Protein AF-A0A9N9T2D9-F1 (afdb_monomer)

Mean predicted aligned error: 6.79 Å

Foldseek 3Di:
DVLVVLLVVVVQCCVVDPCVVVVVVLLLDLVCLSNLLSLLVLLVVLLQLLQVCLQVLVVCVVVCVLVVQCPDDNVVSLVVQLCVQLVVVLVVPLVVQVVVLVVLQVVQLCCVVPHPDHGPAPLVPQSVPPVVCLSVLNQLVDAQNNDHPSVSLSVSLSSVLSSVSSNLSSCCVPPVPVSVVSLVVLLVQLLVQLLVQLLVVLPWRSPDDPPPCCSPQRSHNSNSSQSSSLSSVLNNVCNVCVLADDDDPVCLVCLLCQLVVLVCCSSRVCNVNTDGSNRRSNCSSCSSNSNSSSVSSQVSCLSNPNNPVVVVVVPVDPPDDPDD

Nearest PDB structures (foldseek):
  6ob6-assembly2_B  TM=1.557E-01  e=3.283E+00  Homo sapiens
  7zdg-assembly1_C  TM=1.373E-01  e=3.564E+00  Escherichia coli K-12
  6ob7-assembly1_A  TM=1.854E-01  e=7.152E+00  Homo sapiens

Secondary structure (DSSP, 8-state):
-HHHHHHHHHHHHHHH-S-HHHHHHHHTSTTTHHHHTTTHHHHHHHHHHHHHHHHHHHHHHHTTTTGGG--S-HHHHHHHHHHHHHHHHHHHHHHHHHHHHHHHHHHHHHHHHH-S---SS-HHHHHHHHHHHHHTT-GGGS-GGG-SSGGGHHHHHHHHHHHHHHHHHHHHHH-HHHHHHHHHHHHHHHHHHHHHHHHHTT--TTTS-TTTTIIIIIS-HHHHHHHHHHHHHHHHHHHHTTT-----HHHHHHHHHHHHHHHHHHHHTTTT----HHHHHHHHHHHHHHHHHHHHHHHHHHHTT--HHHHHHHHTT-------

Radius of gyration: 21.55 Å; Cα contacts (8 Å, |Δi|>4): 343; chains: 1; bounding box: 56×45×61 Å

Organism: Diabrotica balteata (NCBI:txid107213)

Structure (mmCIF, N/CA/C/O backbone):
data_AF-A0A9N9T2D9-F1
#
_entry.id   AF-A0A9N9T2D9-F1
#
loop_
_atom_site.group_PDB
_atom_site.id
_atom_site.type_symbol
_atom_site.label_atom_id
_atom_site.label_alt_id
_atom_site.label_comp_id
_atom_site.label_asym_id
_atom_site.label_entity_id
_atom_site.label_seq_id
_atom_site.pdbx_PDB_ins_code
_atom_site.Cartn_x
_atom_site.Cartn_y
_atom_site.Cartn_z
_atom_site.occupancy
_atom_site.B_iso_or_equiv
_atom_site.auth_seq_id
_atom_site.auth_comp_id
_atom_site.auth_asym_id
_atom_site.auth_atom_id
_atom_site.pdbx_PDB_model_num
ATOM 1 N N . MET A 1 1 ? -2.910 10.248 -5.485 1.00 83.06 1 MET A N 1
ATOM 2 C CA . MET A 1 1 ? -2.992 10.036 -6.948 1.00 83.06 1 MET A CA 1
ATOM 3 C C . MET A 1 1 ? -1.901 10.796 -7.697 1.00 83.06 1 MET A C 1
ATOM 5 O O . MET A 1 1 ? -1.086 10.140 -8.319 1.00 83.06 1 MET A O 1
ATOM 9 N N . ALA A 1 2 ? -1.807 12.130 -7.590 1.00 91.38 2 ALA A N 1
ATOM 10 C CA . ALA A 1 2 ? -0.752 12.904 -8.269 1.00 91.38 2 ALA A CA 1
ATOM 11 C C . ALA A 1 2 ? 0.676 12.382 -7.999 1.00 91.38 2 ALA A C 1
ATOM 13 O O . ALA A 1 2 ? 1.475 12.268 -8.919 1.00 91.38 2 ALA A O 1
ATOM 14 N N . TRP A 1 3 ? 0.960 11.972 -6.759 1.00 91.94 3 TRP A N 1
ATOM 15 C CA . TRP A 1 3 ? 2.252 11.386 -6.391 1.00 91.94 3 TRP A CA 1
ATOM 16 C C . TRP A 1 3 ? 2.560 10.062 -7.119 1.00 91.94 3 TRP A C 1
ATOM 18 O O . TRP A 1 3 ? 3.678 9.858 -7.580 1.00 91.94 3 TRP A O 1
ATOM 28 N N . VAL A 1 4 ? 1.549 9.204 -7.305 1.00 89.88 4 VAL A N 1
ATOM 29 C CA . VAL A 1 4 ? 1.666 7.952 -8.076 1.00 89.88 4 VAL A CA 1
ATOM 30 C C . VAL A 1 4 ? 1.962 8.266 -9.544 1.00 89.88 4 VAL A C 1
ATOM 32 O O . VAL A 1 4 ? 2.877 7.688 -10.122 1.00 89.88 4 VAL A O 1
ATOM 35 N N . ILE A 1 5 ? 1.236 9.227 -10.128 1.00 91.50 5 ILE A N 1
ATOM 36 C CA . ILE A 1 5 ? 1.443 9.666 -11.517 1.00 91.50 5 ILE A CA 1
ATOM 37 C C . ILE A 1 5 ? 2.872 10.185 -11.704 1.00 91.50 5 ILE A C 1
ATOM 39 O O . ILE A 1 5 ? 3.544 9.775 -12.648 1.00 91.50 5 ILE A O 1
ATOM 43 N N . LEU A 1 6 ? 3.356 11.029 -10.788 1.00 90.50 6 LEU A N 1
ATOM 44 C CA . LEU A 1 6 ? 4.727 11.538 -1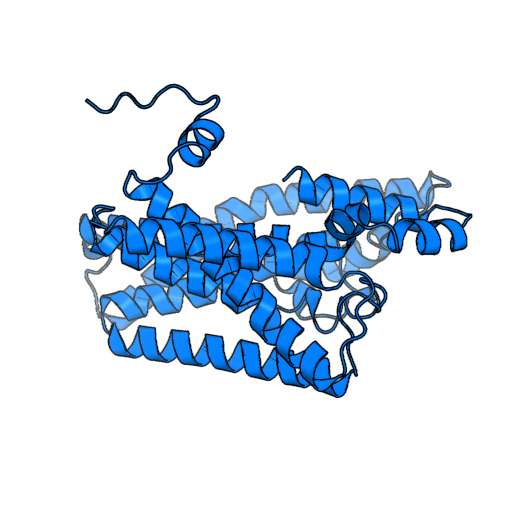0.810 1.00 90.50 6 LEU A CA 1
ATOM 45 C C . LEU A 1 6 ? 5.749 10.392 -10.775 1.00 90.50 6 LEU A C 1
ATOM 47 O O . LEU A 1 6 ? 6.621 10.331 -11.637 1.00 90.50 6 LEU A O 1
ATOM 51 N N . GLY A 1 7 ? 5.602 9.456 -9.831 1.00 87.12 7 GLY A N 1
ATOM 52 C CA . GLY A 1 7 ? 6.492 8.301 -9.695 1.00 87.12 7 GLY A CA 1
ATOM 53 C C . GLY A 1 7 ? 6.557 7.446 -10.959 1.00 87.12 7 GLY A C 1
ATOM 54 O O . GLY A 1 7 ? 7.642 7.203 -11.486 1.00 87.12 7 GLY A O 1
ATOM 55 N N . HIS A 1 8 ? 5.402 7.047 -11.499 1.00 86.56 8 HIS A N 1
ATOM 56 C CA . HIS A 1 8 ? 5.348 6.252 -12.728 1.00 86.56 8 HIS A CA 1
ATOM 57 C C . HIS A 1 8 ? 5.885 7.009 -13.945 1.00 86.56 8 HIS A C 1
ATOM 59 O O . HIS A 1 8 ? 6.579 6.411 -14.763 1.00 86.56 8 HIS A O 1
ATOM 65 N N . THR A 1 9 ? 5.632 8.315 -14.045 1.00 88.88 9 THR A N 1
ATOM 66 C CA . THR A 1 9 ? 6.182 9.145 -15.127 1.00 88.88 9 THR A CA 1
ATOM 67 C C . THR A 1 9 ? 7.710 9.137 -15.088 1.00 88.88 9 THR A C 1
ATOM 69 O O . THR A 1 9 ? 8.346 8.876 -16.106 1.00 88.88 9 THR A O 1
ATOM 72 N N . CYS A 1 10 ? 8.310 9.331 -13.909 1.00 86.06 10 CYS A N 1
ATOM 73 C CA . CYS A 1 10 ? 9.762 9.264 -13.745 1.00 86.06 10 CYS A CA 1
ATOM 74 C C . CYS A 1 10 ? 10.325 7.871 -14.066 1.00 86.06 10 CYS A C 1
ATOM 76 O O . CYS A 1 10 ? 11.336 7.783 -14.755 1.00 86.06 10 CYS A O 1
ATOM 78 N N . ILE A 1 11 ? 9.670 6.789 -13.623 1.00 81.31 11 ILE A N 1
ATOM 79 C CA . ILE A 1 11 ? 10.097 5.408 -13.924 1.00 81.31 11 ILE A CA 1
ATOM 80 C C . ILE A 1 11 ? 10.122 5.160 -15.438 1.00 81.31 11 ILE A C 1
ATOM 82 O O . ILE A 1 11 ? 11.098 4.617 -15.954 1.00 81.31 11 ILE A O 1
ATOM 86 N N . VAL A 1 12 ? 9.074 5.578 -16.154 1.00 83.56 12 VAL A N 1
ATOM 87 C CA . VAL A 1 12 ? 8.976 5.398 -17.609 1.00 83.56 12 VAL A CA 1
ATOM 88 C C . VAL A 1 12 ? 10.044 6.222 -18.331 1.00 83.56 12 VAL A C 1
ATOM 90 O O . VAL A 1 12 ? 10.763 5.678 -19.163 1.00 83.56 12 VAL A O 1
ATOM 93 N N . ILE A 1 13 ? 10.209 7.501 -17.978 1.00 84.75 13 ILE A N 1
ATOM 94 C CA . ILE A 1 13 ? 11.233 8.371 -18.581 1.00 84.75 13 ILE A CA 1
ATOM 95 C C . ILE A 1 13 ? 12.639 7.810 -18.348 1.00 84.75 13 ILE A C 1
ATOM 97 O O . ILE A 1 13 ? 13.448 7.777 -19.270 1.00 84.75 13 ILE A O 1
ATOM 101 N N . PHE A 1 14 ? 12.935 7.319 -17.143 1.00 80.06 14 PHE A N 1
ATOM 102 C CA . PHE A 1 14 ? 14.245 6.748 -16.836 1.00 80.06 14 PHE A CA 1
ATOM 103 C C . PHE A 1 14 ? 14.562 5.473 -17.602 1.00 80.06 14 PHE A C 1
ATOM 105 O O . PHE A 1 14 ? 15.742 5.194 -17.801 1.00 80.06 14 PHE A O 1
ATOM 112 N N . LYS A 1 15 ? 13.553 4.716 -18.044 1.00 78.81 15 LYS A N 1
ATOM 113 C CA . LYS A 1 15 ? 13.794 3.553 -18.899 1.00 78.81 15 LYS A CA 1
ATOM 114 C C . LYS A 1 15 ? 14.249 3.954 -20.307 1.00 78.81 15 LYS A C 1
ATOM 116 O O . LYS A 1 15 ? 15.037 3.229 -20.899 1.00 78.81 15 LYS A O 1
ATOM 121 N N . TYR A 1 16 ? 13.787 5.095 -20.818 1.00 82.12 16 TYR A N 1
ATOM 122 C CA . TYR A 1 16 ? 14.113 5.573 -22.169 1.00 82.12 16 TYR A CA 1
ATOM 123 C C . TYR A 1 16 ? 15.232 6.616 -22.220 1.00 82.12 16 TYR A C 1
ATOM 125 O O . TYR A 1 16 ? 15.630 7.039 -23.298 1.00 82.12 16 TYR A O 1
ATOM 133 N N . SER A 1 17 ? 15.713 7.081 -21.071 1.00 83.12 17 SER A N 1
ATOM 134 C CA . SER A 1 17 ? 16.770 8.085 -21.013 1.00 83.12 17 SER A CA 1
ATOM 135 C C . SER A 1 17 ? 18.124 7.477 -21.386 1.00 83.12 17 SER A C 1
ATOM 137 O O . SER A 1 17 ? 18.665 6.684 -20.617 1.00 83.12 17 SER A O 1
ATOM 139 N N . ASP A 1 18 ? 18.725 7.940 -22.485 1.00 79.94 18 ASP A N 1
ATOM 140 C CA . ASP A 1 18 ? 20.073 7.527 -22.920 1.00 79.94 18 ASP A CA 1
ATOM 141 C C . ASP A 1 18 ? 21.157 7.835 -21.873 1.00 79.94 18 ASP A C 1
ATOM 143 O O . ASP A 1 18 ? 22.145 7.114 -21.730 1.00 79.94 18 ASP A O 1
ATOM 147 N N . ASN A 1 19 ? 20.974 8.905 -21.092 1.00 82.56 19 ASN A N 1
ATOM 148 C CA . ASN A 1 19 ? 21.931 9.313 -20.070 1.00 82.56 19 ASN A CA 1
ATOM 149 C C . ASN A 1 19 ? 21.600 8.695 -18.701 1.00 82.56 19 ASN A C 1
ATOM 151 O O . ASN A 1 19 ? 21.042 9.346 -17.813 1.00 82.56 19 ASN A O 1
ATOM 155 N N . MET A 1 20 ? 21.969 7.426 -18.518 1.00 76.00 20 MET A N 1
ATOM 156 C CA . MET A 1 20 ? 21.811 6.726 -17.235 1.00 76.00 20 MET A CA 1
ATOM 157 C C . MET A 1 20 ? 22.616 7.369 -16.093 1.00 76.00 20 MET A C 1
ATOM 159 O O . MET A 1 20 ? 22.251 7.220 -14.927 1.00 76.00 20 MET A O 1
ATOM 163 N N . GLU A 1 21 ? 23.691 8.100 -16.398 1.00 80.50 21 GLU A N 1
ATOM 164 C CA . GLU A 1 21 ? 24.486 8.790 -15.377 1.00 80.50 21 GLU A CA 1
ATOM 165 C C . GLU A 1 21 ? 23.744 10.011 -14.823 1.00 80.50 21 GLU A C 1
ATOM 167 O O . GLU A 1 21 ? 23.733 10.242 -13.614 1.00 80.50 21 GLU A O 1
ATOM 172 N N . TYR A 1 22 ? 23.010 10.730 -15.675 1.00 81.12 22 TYR A N 1
ATOM 173 C CA . TYR A 1 22 ? 22.152 11.827 -15.233 1.00 81.12 22 TYR A CA 1
ATOM 174 C C . TYR A 1 22 ? 21.068 11.355 -14.254 1.00 81.12 22 TYR A C 1
ATOM 176 O O . TYR A 1 22 ? 20.806 12.034 -13.262 1.00 81.12 22 TYR A O 1
ATOM 184 N N . ARG A 1 23 ? 20.510 10.147 -14.444 1.00 78.69 23 ARG A N 1
ATOM 185 C CA . ARG A 1 23 ? 19.602 9.522 -13.459 1.00 78.69 23 ARG A CA 1
ATOM 186 C C . ARG A 1 23 ? 20.265 9.408 -12.084 1.00 78.69 23 ARG A C 1
ATOM 188 O O . ARG A 1 23 ? 19.623 9.740 -11.092 1.00 78.69 23 ARG A O 1
ATOM 195 N N . ARG A 1 24 ? 21.529 8.975 -12.005 1.00 77.69 24 ARG A N 1
ATOM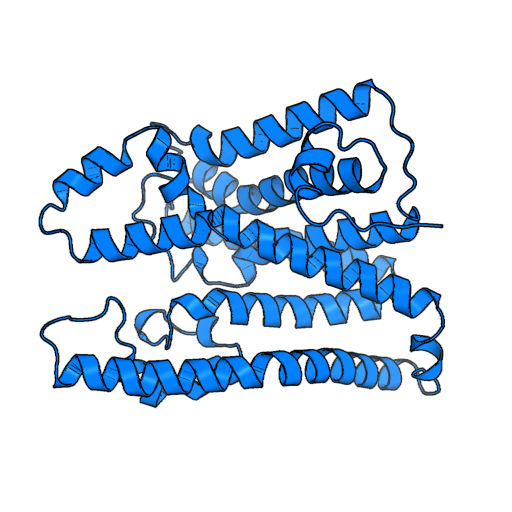 196 C CA . ARG A 1 24 ? 22.249 8.838 -10.723 1.00 77.69 24 ARG A CA 1
ATOM 197 C C . ARG A 1 24 ? 22.483 10.175 -10.034 1.00 77.69 24 ARG A C 1
ATOM 199 O O . ARG A 1 24 ? 22.479 10.222 -8.808 1.00 77.69 24 ARG A O 1
ATOM 206 N N . ILE A 1 25 ? 22.694 11.241 -10.803 1.00 84.12 25 ILE A N 1
ATOM 207 C CA . ILE A 1 25 ? 22.841 12.600 -10.271 1.00 84.12 25 ILE A CA 1
ATOM 208 C C . ILE A 1 25 ? 21.496 13.074 -9.714 1.00 84.12 25 ILE A C 1
ATOM 210 O O . ILE A 1 25 ? 21.409 13.416 -8.540 1.00 84.12 25 ILE A O 1
ATOM 214 N N . VAL A 1 26 ? 20.428 12.991 -10.511 1.00 82.62 26 VAL A N 1
ATOM 215 C CA . VAL A 1 26 ? 19.083 13.433 -10.110 1.00 82.62 26 VAL A CA 1
ATOM 216 C C . VAL A 1 26 ? 18.546 12.632 -8.920 1.00 82.62 26 VAL A C 1
ATOM 218 O O . VAL A 1 26 ? 17.932 13.204 -8.027 1.00 82.62 26 VAL A O 1
ATOM 221 N N . GLN A 1 27 ? 18.808 11.324 -8.846 1.00 78.94 27 GLN A N 1
ATOM 222 C CA . GLN A 1 27 ? 18.381 10.486 -7.718 1.00 78.94 27 GLN A CA 1
ATOM 223 C C . GLN A 1 27 ? 19.037 10.861 -6.382 1.00 78.94 27 GLN A C 1
ATOM 225 O O . GLN A 1 27 ? 18.484 10.538 -5.329 1.00 78.94 27 GLN A O 1
ATOM 230 N N . LYS A 1 28 ? 20.187 11.545 -6.417 1.00 81.62 28 LYS A N 1
ATOM 231 C CA . LYS A 1 28 ? 20.860 12.067 -5.224 1.00 81.62 28 LYS A CA 1
ATOM 232 C C . LYS A 1 28 ? 20.304 13.408 -4.767 1.00 81.62 28 LYS A C 1
ATOM 234 O O . LYS A 1 28 ? 20.645 13.821 -3.672 1.00 81.62 28 LYS A O 1
ATOM 239 N N . GLU A 1 29 ? 19.461 14.075 -5.549 1.00 87.12 29 GLU A N 1
ATOM 240 C CA . GLU A 1 29 ? 18.870 15.350 -5.146 1.00 87.12 29 GLU A CA 1
ATOM 241 C C . GLU A 1 29 ? 17.889 15.165 -3.982 1.00 87.12 29 GLU A C 1
ATOM 243 O O . GLU A 1 29 ? 17.105 14.209 -3.931 1.00 87.12 29 GLU A O 1
ATOM 248 N N . PHE A 1 30 ? 17.884 16.125 -3.057 1.00 88.56 30 PHE A N 1
ATOM 249 C CA . PHE A 1 30 ? 17.058 16.063 -1.849 1.00 88.56 30 PHE A CA 1
ATOM 250 C C . PHE A 1 30 ? 15.561 15.953 -2.163 1.00 88.56 30 PHE A C 1
ATOM 252 O O . PHE A 1 30 ? 14.857 15.102 -1.620 1.00 88.56 30 PHE A O 1
ATOM 259 N N . LEU A 1 31 ? 15.062 16.772 -3.092 1.00 89.06 31 LEU A N 1
ATOM 260 C CA . LEU A 1 31 ? 13.645 16.749 -3.466 1.00 89.06 31 LEU A CA 1
ATOM 261 C C . LEU A 1 31 ? 13.258 15.470 -4.215 1.00 89.06 31 LEU A C 1
ATOM 263 O O . LEU A 1 31 ? 12.101 15.043 -4.141 1.00 89.06 31 LEU A O 1
ATOM 267 N N . PHE A 1 32 ? 14.219 14.823 -4.882 1.00 87.06 32 PHE A N 1
ATOM 268 C CA . PHE A 1 32 ? 13.979 13.586 -5.617 1.00 87.06 32 PHE A CA 1
ATOM 269 C C . PHE A 1 32 ? 13.674 12.400 -4.695 1.00 87.06 32 PHE A C 1
ATOM 271 O O . PHE A 1 32 ? 13.028 11.443 -5.122 1.00 87.06 32 PHE A O 1
ATOM 278 N N . GLN A 1 33 ? 14.004 12.494 -3.402 1.00 85.88 33 GLN A N 1
ATOM 279 C CA . GLN A 1 33 ? 13.573 11.517 -2.395 1.00 85.88 33 GLN A CA 1
ATOM 280 C C . GLN A 1 33 ? 12.047 11.358 -2.349 1.00 85.88 33 GLN A C 1
ATOM 282 O O . GLN A 1 33 ? 11.553 10.259 -2.106 1.00 85.88 33 GLN A O 1
ATOM 287 N N . THR A 1 34 ? 11.289 12.408 -2.690 1.00 88.56 34 THR A N 1
ATOM 288 C CA . THR A 1 34 ? 9.830 12.325 -2.862 1.00 88.56 34 THR A CA 1
ATOM 289 C C . THR A 1 34 ? 9.449 11.299 -3.926 1.00 88.56 34 THR A C 1
ATOM 291 O O . THR A 1 34 ? 8.489 10.558 -3.755 1.00 88.56 34 THR A O 1
ATOM 294 N N . VAL A 1 35 ? 10.190 11.228 -5.032 1.00 86.12 35 VAL A N 1
ATOM 295 C CA . VAL A 1 35 ? 9.930 10.277 -6.120 1.00 86.12 35 VAL A CA 1
ATOM 296 C C . VAL A 1 35 ? 10.420 8.883 -5.733 1.00 86.12 35 VAL A C 1
ATOM 298 O O . VAL A 1 35 ? 9.660 7.922 -5.850 1.00 86.12 35 VAL A O 1
ATOM 301 N N . THR A 1 36 ? 11.647 8.772 -5.213 1.00 82.00 36 THR A N 1
ATOM 302 C CA . THR A 1 36 ? 12.255 7.493 -4.802 1.00 82.00 36 THR A CA 1
ATOM 303 C C . THR A 1 36 ? 11.427 6.781 -3.729 1.00 82.00 36 THR A C 1
ATOM 305 O O . THR A 1 36 ? 11.128 5.596 -3.863 1.00 82.00 36 THR A O 1
ATOM 308 N N . ASN A 1 37 ? 10.969 7.515 -2.712 1.00 85.69 37 ASN A N 1
ATOM 309 C CA . ASN A 1 37 ? 10.123 6.997 -1.632 1.00 85.69 37 ASN A CA 1
ATOM 310 C C . ASN A 1 37 ? 8.620 7.132 -1.944 1.00 85.69 37 ASN A C 1
ATOM 312 O O . ASN A 1 37 ? 7.776 7.050 -1.052 1.00 85.69 37 ASN A O 1
ATOM 316 N N . GLY A 1 38 ? 8.254 7.285 -3.224 1.00 83.62 38 GLY A N 1
ATOM 317 C CA . GLY A 1 38 ? 6.862 7.365 -3.688 1.00 83.62 38 GLY A CA 1
ATOM 318 C C . GLY A 1 38 ? 6.029 6.111 -3.423 1.00 83.62 38 GLY A C 1
ATOM 319 O O . GLY A 1 38 ? 4.806 6.115 -3.555 1.00 83.62 38 GLY A O 1
ATOM 320 N N . THR A 1 39 ? 6.679 5.039 -2.993 1.00 83.56 39 THR A N 1
ATOM 321 C CA . THR A 1 39 ? 6.105 3.743 -2.634 1.00 83.56 39 THR A CA 1
ATOM 322 C C . THR A 1 39 ? 5.108 3.821 -1.475 1.00 83.56 39 THR A C 1
ATOM 324 O O . THR A 1 39 ? 4.140 3.061 -1.457 1.00 83.56 39 THR A O 1
ATOM 327 N N . PHE A 1 40 ? 5.292 4.776 -0.558 1.00 90.69 40 PHE A N 1
ATOM 328 C CA . PHE A 1 40 ? 4.377 5.037 0.556 1.00 90.69 40 PHE A CA 1
ATOM 329 C C . PHE A 1 40 ? 3.028 5.610 0.104 1.00 90.69 40 PHE A C 1
ATOM 331 O O . PHE A 1 40 ? 2.022 5.481 0.804 1.00 90.69 40 PHE A O 1
ATOM 338 N N . SER A 1 41 ? 2.962 6.197 -1.097 1.00 92.38 41 SER A N 1
ATOM 339 C CA . SER A 1 41 ? 1.692 6.667 -1.658 1.00 92.38 41 SER A CA 1
ATOM 340 C C . SER A 1 41 ? 0.684 5.529 -1.833 1.00 92.38 41 SER A C 1
ATOM 342 O O . SER A 1 41 ? -0.515 5.742 -1.656 1.00 92.38 41 SER A O 1
ATOM 344 N N . VAL A 1 42 ? 1.167 4.318 -2.126 1.00 91.62 42 VAL A N 1
ATOM 345 C CA . VAL A 1 42 ? 0.347 3.111 -2.270 1.00 91.62 42 VAL A CA 1
ATOM 346 C C . VAL A 1 42 ? -0.173 2.638 -0.911 1.00 91.62 42 VAL A C 1
ATOM 348 O O . VAL A 1 42 ? -1.350 2.301 -0.782 1.00 91.62 42 VAL A O 1
ATOM 351 N N . ASP A 1 43 ? 0.651 2.730 0.136 1.00 94.19 43 ASP A N 1
ATOM 352 C CA . ASP A 1 43 ? 0.254 2.376 1.505 1.00 94.19 43 ASP A CA 1
ATOM 353 C C . ASP A 1 43 ? -0.886 3.252 2.023 1.00 94.19 43 ASP A C 1
ATOM 355 O O . ASP A 1 43 ? -1.748 2.776 2.763 1.00 94.19 43 ASP A O 1
ATOM 359 N N . THR A 1 44 ? -0.941 4.520 1.600 1.00 95.88 44 THR A N 1
ATOM 360 C CA . THR A 1 44 ? -2.088 5.393 1.881 1.00 95.88 44 THR A CA 1
ATOM 361 C C . THR A 1 44 ? -3.385 4.801 1.331 1.00 95.88 44 THR A C 1
ATOM 363 O O . THR A 1 44 ? -4.410 4.843 2.012 1.00 95.88 44 THR A O 1
ATOM 366 N N . PHE A 1 45 ? -3.369 4.225 0.125 1.00 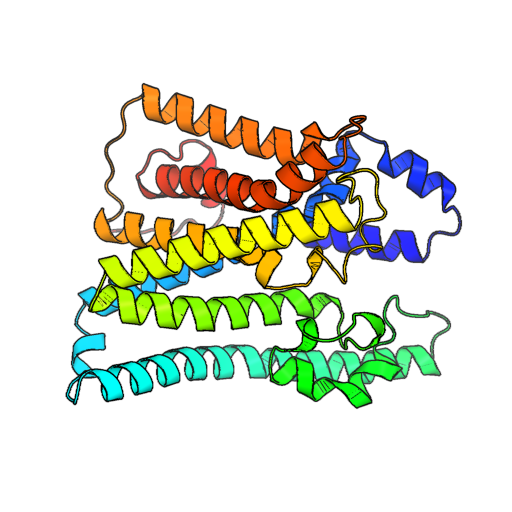95.19 45 PHE A N 1
ATOM 367 C CA . PHE A 1 45 ? -4.562 3.603 -0.450 1.00 95.19 45 PHE A CA 1
ATOM 368 C C . PHE A 1 45 ? -4.938 2.302 0.266 1.00 95.19 45 PHE A C 1
ATOM 370 O O . PHE A 1 45 ? -6.119 2.118 0.568 1.00 95.19 45 PHE A O 1
ATOM 377 N N . PHE A 1 46 ? -3.966 1.454 0.623 1.00 96.69 46 PHE A N 1
ATOM 378 C CA . PHE A 1 46 ? -4.226 0.255 1.430 1.00 96.69 46 PHE A CA 1
ATOM 379 C C . PHE A 1 46 ? -4.834 0.603 2.794 1.00 96.69 46 PHE A C 1
ATOM 381 O O . PHE A 1 46 ? -5.841 0.013 3.193 1.00 96.69 46 PHE A O 1
ATOM 388 N N . PHE A 1 47 ? -4.282 1.609 3.477 1.00 97.94 47 PHE A N 1
ATOM 389 C CA . PHE A 1 47 ? -4.824 2.129 4.732 1.00 97.94 47 PHE A CA 1
ATOM 390 C C . PHE A 1 47 ? -6.270 2.624 4.570 1.00 97.94 47 PHE A C 1
ATOM 392 O O . PHE A 1 47 ? -7.152 2.230 5.336 1.00 97.94 47 PHE A O 1
ATOM 399 N N . CYS A 1 48 ? -6.546 3.441 3.549 1.00 96.81 48 CYS A N 1
ATOM 400 C CA . CYS A 1 48 ? -7.892 3.945 3.268 1.00 96.81 48 CYS A CA 1
ATOM 401 C C . CYS A 1 48 ? -8.883 2.815 2.950 1.00 96.81 48 CYS A C 1
ATOM 403 O O . CYS A 1 48 ? -10.019 2.852 3.426 1.00 96.81 48 CYS A O 1
ATOM 405 N N . SER A 1 49 ? -8.458 1.809 2.178 1.00 95.94 49 SER A N 1
ATOM 406 C CA . SER A 1 49 ? -9.259 0.626 1.841 1.00 95.94 49 SER A CA 1
ATOM 407 C C . SER A 1 49 ? -9.646 -0.145 3.108 1.00 95.94 49 SER A C 1
ATOM 409 O O . SER A 1 49 ? -10.839 -0.338 3.357 1.00 95.94 49 SER A O 1
ATOM 411 N N . GLY A 1 50 ? -8.682 -0.475 3.976 1.00 97.12 50 GLY A N 1
ATOM 412 C CA . GLY A 1 50 ? -8.938 -1.143 5.260 1.00 97.12 50 GLY A CA 1
ATOM 413 C C . GLY A 1 50 ? -9.829 -0.330 6.210 1.00 97.12 50 GLY A C 1
ATOM 414 O O . GLY A 1 50 ? -10.765 -0.871 6.809 1.00 97.12 50 GLY A O 1
ATOM 415 N N . LEU A 1 51 ? -9.597 0.984 6.310 1.00 97.75 51 LEU A N 1
ATOM 416 C CA . LEU A 1 51 ? -10.400 1.892 7.137 1.00 97.75 51 LEU A CA 1
ATOM 417 C C . LEU A 1 51 ? -11.852 1.932 6.692 1.00 97.75 51 LEU A C 1
ATOM 419 O O . LEU A 1 51 ? -12.755 1.734 7.511 1.00 97.75 51 LEU A O 1
ATOM 423 N N . LEU A 1 52 ? -12.081 2.179 5.402 1.00 95.38 52 LEU A N 1
ATOM 424 C CA . LEU A 1 52 ? -13.422 2.316 4.852 1.00 95.38 52 LEU A CA 1
ATOM 425 C C . LEU A 1 52 ? -14.201 1.012 5.002 1.00 95.38 52 LEU A C 1
ATOM 427 O O . LEU A 1 52 ? -15.363 1.033 5.406 1.00 95.38 52 LEU A O 1
ATOM 431 N N . VAL A 1 53 ? -13.555 -0.120 4.721 1.00 95.06 53 VAL A N 1
ATOM 432 C CA . VAL A 1 53 ? -14.209 -1.425 4.782 1.00 95.06 53 VAL A CA 1
ATOM 433 C C . VAL A 1 53 ? -14.632 -1.776 6.202 1.00 95.06 53 VAL A C 1
ATOM 435 O O . VAL A 1 53 ? -15.785 -2.143 6.415 1.00 95.06 53 VAL A O 1
ATOM 438 N N . SER A 1 54 ? -13.750 -1.571 7.182 1.00 96.00 54 SER A N 1
ATOM 439 C CA . SER A 1 54 ? -14.038 -1.828 8.593 1.00 96.00 54 SER A CA 1
ATOM 440 C C . SER A 1 54 ? -15.137 -0.898 9.110 1.00 96.00 54 SER A C 1
ATOM 442 O O . SER A 1 54 ? -16.144 -1.353 9.659 1.00 96.00 54 SER A O 1
ATOM 444 N N . PHE A 1 55 ? -15.012 0.409 8.857 1.00 95.06 55 PHE A N 1
ATOM 445 C CA . PHE A 1 55 ? -15.983 1.402 9.316 1.00 95.06 55 PHE A CA 1
ATOM 446 C C . PHE A 1 55 ? -17.384 1.164 8.735 1.00 95.06 55 PHE A C 1
ATOM 448 O O . PHE A 1 55 ? -18.374 1.163 9.472 1.00 95.06 55 PHE A O 1
ATOM 455 N N . LEU A 1 56 ? -17.489 0.939 7.419 1.00 92.31 56 LEU A N 1
ATOM 456 C CA . LEU A 1 56 ? -18.772 0.680 6.760 1.00 92.31 56 LEU A CA 1
ATOM 457 C C . LEU A 1 56 ? -19.381 -0.649 7.195 1.00 92.31 56 LEU A C 1
ATOM 459 O O . LEU A 1 56 ? -20.596 -0.715 7.393 1.00 92.31 56 LEU A O 1
ATOM 463 N N . TYR A 1 57 ? -18.558 -1.682 7.368 1.00 92.31 57 TYR A N 1
ATOM 464 C CA . TYR A 1 57 ? -19.008 -2.991 7.818 1.00 92.31 57 TYR A CA 1
ATOM 465 C C . TYR A 1 57 ? -19.663 -2.904 9.199 1.00 92.31 57 TYR A C 1
ATOM 467 O O . TYR A 1 57 ? -20.841 -3.233 9.343 1.00 92.31 57 TYR A O 1
ATOM 475 N N . PHE A 1 58 ? -18.962 -2.356 10.200 1.00 91.31 58 PHE A N 1
ATOM 476 C CA . PHE A 1 58 ? -19.517 -2.222 11.550 1.00 91.31 58 PHE A CA 1
ATOM 477 C C . PHE A 1 58 ? -20.733 -1.291 11.598 1.00 91.31 58 PHE A C 1
ATOM 479 O O . PHE A 1 58 ? -21.707 -1.586 12.292 1.00 91.31 58 PHE A O 1
ATOM 486 N N . ARG A 1 59 ? -20.736 -0.206 10.813 1.00 89.31 59 ARG A N 1
ATOM 487 C CA . ARG A 1 59 ? -21.889 0.703 10.712 1.00 89.31 59 ARG A CA 1
ATOM 488 C C . ARG A 1 59 ? -23.114 0.032 10.093 1.00 89.31 59 ARG A C 1
ATOM 490 O O . ARG A 1 59 ? -24.234 0.318 10.509 1.00 89.31 59 ARG A O 1
ATOM 497 N N . THR A 1 60 ? -22.922 -0.824 9.095 1.00 87.12 60 THR A N 1
ATOM 498 C CA . THR A 1 60 ? -24.018 -1.567 8.454 1.00 87.12 60 THR A CA 1
ATOM 499 C C . THR A 1 60 ? -24.535 -2.663 9.379 1.00 87.12 60 THR A C 1
ATOM 501 O O . THR A 1 60 ? -25.750 -2.826 9.496 1.00 87.12 60 THR A O 1
ATOM 504 N N . ASN A 1 61 ? -23.632 -3.333 10.101 1.00 84.81 61 ASN A N 1
ATOM 505 C CA . ASN A 1 61 ? -23.982 -4.319 11.118 1.00 84.81 61 ASN A CA 1
ATOM 506 C C . ASN A 1 61 ? -24.830 -3.704 12.240 1.00 84.81 61 ASN A C 1
ATOM 508 O O . ASN A 1 61 ? -25.901 -4.203 12.553 1.00 84.81 61 ASN A O 1
ATOM 512 N N . ALA A 1 62 ? -24.418 -2.550 12.773 1.00 82.88 62 ALA A N 1
ATOM 513 C CA . ALA A 1 62 ? -25.138 -1.853 13.843 1.00 82.88 62 ALA A CA 1
ATOM 514 C C . ALA A 1 62 ? -26.550 -1.380 13.457 1.00 82.88 62 ALA A C 1
ATOM 516 O O . ALA A 1 62 ? -27.377 -1.141 14.330 1.00 82.88 62 ALA A O 1
ATOM 517 N N . LYS A 1 63 ? -26.838 -1.238 12.157 1.00 81.44 63 LYS A N 1
ATOM 518 C CA . LYS A 1 63 ? -28.180 -0.918 11.644 1.00 81.44 63 LYS A CA 1
ATOM 519 C C . LYS A 1 63 ? -29.091 -2.150 11.524 1.00 81.44 63 LYS A C 1
ATOM 521 O O . LYS A 1 63 ? -30.167 -2.028 10.949 1.00 81.44 63 LYS A O 1
ATOM 526 N N . GLY A 1 64 ? -28.650 -3.332 11.965 1.00 69.25 64 GLY A N 1
ATOM 527 C CA . GLY A 1 64 ? -29.411 -4.586 11.892 1.00 69.25 64 GLY A CA 1
ATOM 528 C C . GLY A 1 64 ? -29.601 -5.140 10.474 1.00 69.25 64 GLY A C 1
ATOM 529 O O . GLY A 1 64 ? -30.280 -6.145 10.283 1.00 69.25 64 GLY A O 1
ATOM 530 N N . LYS A 1 65 ? -28.997 -4.516 9.449 1.00 62.50 65 LYS A N 1
ATOM 531 C CA . LYS A 1 65 ? -29.120 -4.973 8.051 1.00 62.50 65 LYS A CA 1
ATOM 532 C C . LYS A 1 65 ? -28.430 -6.318 7.811 1.00 62.50 65 LYS A C 1
ATOM 534 O O . LYS A 1 65 ? -28.856 -7.059 6.933 1.00 62.50 65 LYS A O 1
ATOM 539 N N . LEU A 1 66 ? -27.389 -6.625 8.585 1.00 62.59 66 LEU A N 1
ATOM 540 C CA . LEU A 1 66 ? -26.690 -7.911 8.523 1.00 62.59 66 LEU A CA 1
ATOM 541 C C . LEU A 1 66 ? -27.417 -9.006 9.313 1.00 62.59 66 LEU A C 1
ATOM 543 O O . LEU A 1 66 ? -27.402 -10.155 8.885 1.00 62.59 66 LEU A O 1
ATOM 547 N N . ASP A 1 67 ? -28.119 -8.665 10.397 1.00 59.62 67 ASP A N 1
ATOM 548 C CA . ASP A 1 67 ? -28.886 -9.639 11.189 1.00 59.62 67 ASP A CA 1
ATOM 549 C C . ASP A 1 67 ? -30.034 -10.259 10.377 1.00 59.62 67 ASP A C 1
ATOM 551 O O . ASP A 1 67 ? -30.349 -11.438 10.531 1.00 59.62 67 ASP A O 1
ATOM 555 N N . SER A 1 68 ? -30.600 -9.505 9.425 1.00 54.91 68 SER A N 1
ATOM 556 C CA . SER A 1 68 ? -31.585 -10.026 8.466 1.00 54.91 68 SER A CA 1
ATOM 557 C C . SER A 1 68 ? -31.035 -11.144 7.570 1.00 54.91 68 SER A C 1
ATOM 559 O O . SER A 1 68 ? -31.818 -11.971 7.103 1.00 54.91 68 SER A O 1
ATOM 561 N N . LEU A 1 69 ? -29.723 -11.169 7.310 1.00 53.47 69 LEU A N 1
ATOM 562 C CA . LEU A 1 69 ? -29.043 -12.197 6.508 1.00 53.47 69 LEU A CA 1
ATOM 563 C C . LEU A 1 69 ? -28.598 -13.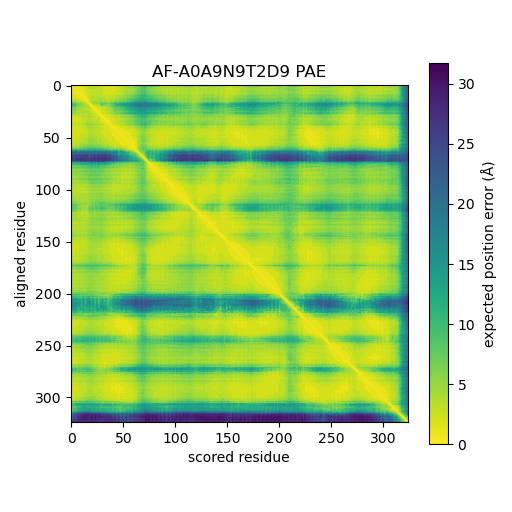399 7.360 1.00 53.47 69 LEU A C 1
ATOM 565 O O . LEU A 1 69 ? -28.227 -14.435 6.818 1.00 53.47 69 LEU A O 1
ATOM 569 N N . ASN A 1 70 ? -28.664 -13.279 8.689 1.00 53.19 70 ASN A N 1
ATOM 570 C CA . ASN A 1 70 ? -28.110 -14.224 9.659 1.00 53.19 70 ASN A CA 1
ATOM 571 C C . ASN A 1 70 ? -29.154 -15.225 10.202 1.00 53.19 70 ASN A C 1
ATOM 573 O O . ASN A 1 70 ? -28.946 -15.846 11.241 1.00 53.19 70 ASN A O 1
ATOM 577 N N . LYS A 1 71 ? -30.298 -15.395 9.518 1.00 53.31 71 LYS A N 1
ATOM 578 C CA . LYS A 1 71 ? -31.390 -16.316 9.906 1.00 53.31 71 LYS A CA 1
ATOM 579 C C . LYS A 1 71 ? -31.058 -17.802 9.638 1.00 53.31 71 LYS A C 1
ATOM 581 O O . LYS A 1 71 ? -31.844 -18.509 9.014 1.00 53.31 71 LYS A O 1
ATOM 586 N N . GLY A 1 72 ? -29.905 -18.291 10.099 1.00 58.88 72 GLY A N 1
ATOM 587 C CA . GLY A 1 72 ? -29.475 -19.688 9.944 1.00 58.88 72 GLY A CA 1
ATOM 588 C C . GLY A 1 72 ? -28.358 -20.099 10.912 1.00 58.88 72 GLY A C 1
ATOM 589 O O . GLY A 1 72 ? -27.930 -19.306 11.747 1.00 58.88 72 GLY A O 1
ATOM 590 N N . ASN A 1 73 ? -27.869 -21.343 10.803 1.00 62.25 73 ASN A N 1
ATOM 591 C CA . ASN A 1 73 ? -26.725 -21.833 11.589 1.00 62.25 73 ASN A CA 1
ATOM 592 C C . ASN A 1 73 ? -25.522 -20.885 11.436 1.00 62.25 73 ASN A C 1
ATOM 594 O O . ASN A 1 73 ? -25.068 -20.641 10.317 1.00 62.25 73 ASN A O 1
ATOM 598 N N . GLY A 1 74 ? -24.980 -20.390 12.557 1.00 71.19 74 GLY A N 1
ATOM 599 C CA . GLY A 1 74 ? -24.025 -19.270 12.581 1.00 71.19 74 GLY A CA 1
ATOM 600 C C . GLY A 1 74 ? -22.768 -19.437 11.715 1.00 71.19 74 GLY A C 1
ATOM 601 O O . GLY A 1 74 ? -22.242 -18.450 11.210 1.00 71.19 74 GLY A O 1
ATOM 602 N N . PHE A 1 75 ? -22.311 -20.670 11.467 1.00 77.00 75 PHE A N 1
ATOM 603 C CA . PHE A 1 75 ? -21.190 -20.936 10.555 1.00 77.00 75 PHE A CA 1
ATOM 604 C C . PHE A 1 75 ? -21.572 -20.783 9.073 1.00 77.00 75 PHE A C 1
ATOM 606 O O . PHE A 1 75 ? -20.877 -20.108 8.317 1.00 77.00 75 PHE A O 1
ATOM 613 N N . ILE A 1 76 ? -22.708 -21.360 8.663 1.00 80.94 76 ILE A N 1
ATOM 614 C CA . ILE A 1 76 ? -23.211 -21.279 7.281 1.00 80.94 76 ILE A CA 1
ATOM 615 C C . ILE A 1 76 ? -23.543 -19.827 6.933 1.00 80.94 76 ILE A C 1
ATOM 617 O O . ILE A 1 76 ? -23.197 -19.352 5.853 1.00 80.94 76 ILE A O 1
ATOM 621 N N . ALA A 1 77 ? -24.154 -19.099 7.868 1.00 79.38 77 ALA A N 1
ATOM 622 C CA . ALA A 1 77 ? -24.453 -17.687 7.683 1.00 79.38 77 ALA A CA 1
ATOM 623 C C . ALA A 1 77 ? -23.176 -16.832 7.555 1.00 79.38 77 ALA A C 1
ATOM 625 O O . ALA A 1 77 ? -23.110 -15.956 6.694 1.00 79.38 77 ALA A O 1
ATOM 626 N N . GLY A 1 78 ? -22.123 -17.146 8.323 1.00 82.25 78 GLY A N 1
ATOM 627 C CA . GLY A 1 78 ? -20.802 -16.530 8.167 1.00 82.25 78 GLY A CA 1
ATOM 628 C C . GLY A 1 78 ? -20.184 -16.759 6.782 1.00 82.25 78 GLY A C 1
ATOM 629 O O . GLY A 1 78 ? -19.674 -15.815 6.180 1.00 82.25 78 GLY A O 1
ATOM 630 N N . ILE A 1 79 ? -20.282 -17.979 6.239 1.00 85.00 79 ILE A N 1
ATOM 631 C CA . ILE A 1 79 ? -19.798 -18.300 4.883 1.00 85.00 79 ILE A CA 1
ATOM 632 C C . ILE A 1 79 ? -20.594 -17.546 3.817 1.00 85.00 79 ILE A C 1
ATOM 634 O O . ILE A 1 79 ? -20.000 -16.926 2.939 1.00 85.00 79 ILE A O 1
ATOM 638 N N . LEU A 1 80 ? -21.927 -17.568 3.884 1.00 85.50 80 LEU A N 1
ATOM 639 C CA . LEU A 1 80 ? -22.774 -16.855 2.921 1.00 85.50 80 LEU A CA 1
ATOM 640 C C . LEU A 1 80 ? -22.491 -15.353 2.934 1.00 85.50 80 LEU A C 1
ATOM 642 O O . LEU A 1 80 ? -22.429 -14.718 1.882 1.00 85.50 80 LEU A O 1
ATOM 646 N N . HIS A 1 81 ? -22.257 -14.792 4.118 1.00 83.94 81 HIS A N 1
ATOM 647 C CA . HIS A 1 81 ? -21.894 -13.395 4.268 1.00 83.94 81 HIS A CA 1
ATOM 648 C C . HIS A 1 81 ? -20.520 -13.081 3.663 1.00 83.94 81 HIS A C 1
ATOM 650 O O . HIS A 1 81 ? -20.391 -12.109 2.918 1.00 83.94 81 HIS A O 1
ATOM 656 N N . PHE A 1 82 ? -19.516 -13.926 3.914 1.00 88.81 82 PHE A N 1
ATOM 657 C CA . PHE A 1 82 ? -18.202 -13.815 3.279 1.00 88.81 82 PHE A CA 1
ATOM 658 C C . PHE A 1 82 ? -18.313 -13.855 1.750 1.00 88.81 82 PHE A C 1
ATOM 660 O O . PHE A 1 82 ? -17.810 -12.959 1.071 1.00 88.81 82 PHE A O 1
ATOM 667 N N . LEU A 1 83 ? -19.031 -14.843 1.209 1.00 89.94 83 LEU A N 1
ATOM 668 C CA . LEU A 1 83 ? -19.246 -14.975 -0.231 1.00 89.94 83 LEU A CA 1
ATOM 669 C C . LEU A 1 83 ? -19.986 -13.766 -0.806 1.00 89.94 83 LEU A C 1
ATOM 671 O O . LEU A 1 83 ? -19.608 -13.284 -1.869 1.00 89.94 83 LEU A O 1
ATOM 675 N N . GLY A 1 84 ? -20.990 -13.229 -0.110 1.00 88.81 84 GLY A N 1
ATOM 676 C CA . GLY A 1 84 ? -21.711 -12.025 -0.531 1.00 88.81 84 GLY A CA 1
ATOM 677 C C . GLY A 1 84 ? -20.813 -10.787 -0.612 1.00 88.81 84 GLY A C 1
ATOM 678 O O . GLY A 1 84 ? -20.840 -10.065 -1.607 1.00 88.81 84 GLY A O 1
ATOM 679 N N . LEU A 1 85 ? -19.969 -10.565 0.399 1.00 88.94 85 LEU A N 1
ATOM 680 C CA . LEU A 1 85 ? -19.008 -9.457 0.426 1.00 88.94 85 LEU A CA 1
ATOM 681 C C . LEU A 1 85 ? -17.981 -9.565 -0.710 1.00 88.94 85 LEU A C 1
ATOM 683 O O . LEU A 1 85 ? -17.784 -8.613 -1.471 1.00 88.94 85 LEU A O 1
ATOM 687 N N . VAL A 1 86 ? -17.359 -10.739 -0.849 1.00 91.31 86 VAL A N 1
ATOM 688 C CA . VAL A 1 86 ? -16.337 -11.002 -1.872 1.00 91.31 86 VAL A CA 1
ATOM 689 C C . VAL A 1 86 ? -16.927 -10.943 -3.273 1.00 91.31 86 VAL A C 1
ATOM 691 O O . VAL A 1 86 ? -16.379 -10.238 -4.115 1.00 91.31 86 VAL A O 1
ATOM 694 N N . SER A 1 87 ? -18.064 -11.593 -3.524 1.00 90.56 87 SER A N 1
ATOM 695 C CA . SER A 1 87 ? -18.710 -11.588 -4.845 1.00 90.56 87 SER A CA 1
ATOM 696 C C . SER A 1 87 ? -19.156 -10.194 -5.278 1.00 90.56 87 SER A C 1
ATOM 698 O O . SER A 1 87 ? -18.917 -9.819 -6.423 1.00 90.56 87 SER A O 1
ATOM 700 N N . TYR A 1 88 ? -19.730 -9.390 -4.375 1.00 89.88 88 TYR A N 1
ATOM 701 C CA . TYR A 1 88 ? -20.122 -8.016 -4.690 1.00 89.88 88 TYR A CA 1
ATOM 702 C C . TYR A 1 88 ? -18.914 -7.157 -5.078 1.00 89.88 88 TYR A C 1
ATOM 704 O O . TYR A 1 88 ? -18.951 -6.435 -6.078 1.00 89.88 88 TYR A O 1
ATOM 712 N N . ARG A 1 89 ? -17.819 -7.244 -4.310 1.00 91.25 89 ARG A N 1
ATOM 713 C CA . ARG A 1 89 ? -16.586 -6.513 -4.632 1.00 91.25 89 ARG A CA 1
ATOM 714 C C . ARG A 1 89 ? -15.980 -7.001 -5.945 1.00 91.25 89 ARG A C 1
ATOM 716 O O . ARG A 1 89 ? -15.611 -6.168 -6.769 1.00 91.25 89 ARG A O 1
ATOM 723 N N . PHE A 1 90 ? -15.912 -8.317 -6.136 1.00 91.38 90 PHE A N 1
ATOM 724 C CA . PHE A 1 90 ? -15.380 -8.941 -7.343 1.00 91.38 90 PHE A CA 1
ATOM 725 C C . PHE A 1 90 ? -16.166 -8.474 -8.571 1.00 91.38 90 PHE A C 1
ATOM 727 O O . PHE A 1 90 ? -15.595 -7.843 -9.447 1.00 91.38 90 PHE A O 1
ATOM 734 N N . ALA A 1 91 ? -17.495 -8.614 -8.582 1.00 91.00 91 ALA A N 1
ATOM 735 C CA . ALA A 1 91 ? -18.333 -8.167 -9.698 1.00 91.00 91 ALA A CA 1
ATOM 736 C C . ALA A 1 91 ? -18.146 -6.675 -10.033 1.00 91.00 91 ALA A C 1
ATOM 738 O O . ALA A 1 91 ? -18.084 -6.302 -11.205 1.00 91.00 91 ALA A O 1
ATOM 739 N N . ARG A 1 92 ? -18.003 -5.818 -9.012 1.00 92.12 92 ARG A N 1
ATOM 740 C CA . ARG A 1 92 ? -17.774 -4.378 -9.194 1.00 92.12 92 ARG A CA 1
ATOM 741 C C . ARG A 1 92 ? -16.411 -4.057 -9.822 1.00 92.12 92 ARG A C 1
ATOM 743 O O . ARG A 1 92 ? -16.329 -3.116 -10.608 1.00 92.12 92 ARG A O 1
ATOM 750 N N . LEU A 1 93 ? -15.348 -4.769 -9.444 1.00 92.38 93 LEU A N 1
ATOM 751 C CA . LEU A 1 93 ? -13.975 -4.484 -9.886 1.00 92.38 93 LEU A CA 1
ATOM 752 C C . LEU A 1 93 ? -13.585 -5.233 -11.163 1.00 92.38 93 LEU A C 1
ATOM 754 O O . LEU A 1 93 ? -12.837 -4.696 -11.978 1.00 92.38 93 LEU A O 1
ATOM 758 N N . THR A 1 94 ? -14.100 -6.443 -11.370 1.00 92.25 94 THR A N 1
ATOM 759 C CA . THR A 1 94 ? -13.700 -7.303 -12.486 1.00 92.25 94 THR A CA 1
ATOM 760 C C . THR A 1 94 ? -14.114 -6.716 -13.829 1.00 92.25 94 THR A C 1
ATOM 762 O O . THR A 1 94 ? -13.323 -6.757 -14.763 1.00 92.25 94 THR A O 1
ATOM 765 N N . PHE A 1 95 ? -15.300 -6.109 -13.945 1.00 91.06 95 PHE A N 1
ATOM 766 C CA . PHE A 1 95 ? -15.752 -5.533 -15.217 1.00 91.06 95 PHE A CA 1
ATOM 767 C C . PHE A 1 95 ? -14.817 -4.434 -15.770 1.00 91.06 95 PHE A C 1
ATOM 769 O O . PHE A 1 95 ? -14.310 -4.599 -16.882 1.00 91.06 95 PHE A O 1
ATOM 776 N N . PRO A 1 96 ? -14.511 -3.346 -15.028 1.00 94.00 96 PRO A N 1
ATOM 777 C CA . PRO A 1 96 ? -13.566 -2.339 -15.516 1.00 94.00 96 PRO A CA 1
ATOM 778 C C .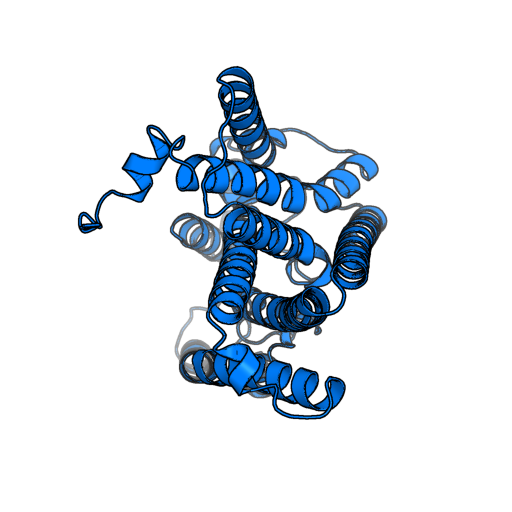 PRO A 1 96 ? -12.149 -2.900 -15.691 1.00 94.00 96 PRO A C 1
ATOM 780 O O . PRO A 1 96 ? -11.404 -2.438 -16.559 1.00 94.00 96 PRO A O 1
ATOM 783 N N . TYR A 1 97 ? -11.772 -3.913 -14.906 1.00 94.25 97 TYR A N 1
ATOM 784 C CA . TYR A 1 97 ? -10.455 -4.523 -15.018 1.00 94.25 97 TYR A CA 1
ATOM 785 C C . TYR A 1 97 ? -10.299 -5.358 -16.295 1.00 94.25 97 TYR A C 1
ATOM 787 O O . TYR A 1 97 ? -9.297 -5.213 -16.988 1.00 94.25 97 TYR A O 1
ATOM 795 N N . LEU A 1 98 ? -11.312 -6.148 -16.662 1.00 94.19 98 LEU A N 1
ATOM 796 C CA . LEU A 1 98 ? -11.358 -6.900 -17.920 1.00 94.19 98 LEU A CA 1
ATOM 797 C C . LEU A 1 98 ? -11.333 -5.982 -19.139 1.00 94.19 98 LEU A C 1
ATOM 799 O O . LEU A 1 98 ? -10.621 -6.257 -20.101 1.00 94.19 98 LEU A O 1
ATOM 803 N N . PHE A 1 99 ? -12.076 -4.875 -19.088 1.00 95.50 99 PHE A N 1
ATOM 804 C CA . PHE A 1 99 ? -12.028 -3.868 -20.143 1.00 95.50 99 PHE A CA 1
ATOM 805 C C . PHE A 1 99 ? -10.606 -3.314 -20.311 1.00 95.50 99 PHE A C 1
ATOM 807 O O . PHE A 1 99 ? -10.072 -3.296 -21.417 1.00 95.50 99 PHE A O 1
ATOM 814 N N . THR A 1 100 ? -9.968 -2.928 -19.203 1.00 95.31 100 THR A N 1
ATOM 815 C CA . THR A 1 100 ? -8.592 -2.407 -19.213 1.00 95.31 100 THR A CA 1
ATOM 816 C C . THR A 1 100 ? -7.599 -3.445 -19.737 1.00 95.31 100 THR A C 1
ATOM 818 O O . THR A 1 100 ? -6.747 -3.113 -20.555 1.00 95.31 100 THR A O 1
ATOM 821 N N . LEU A 1 101 ? -7.740 -4.706 -19.325 1.00 95.00 101 LEU A N 1
ATOM 822 C CA . LEU A 1 101 ? -6.923 -5.827 -19.788 1.00 95.00 101 LEU A CA 1
ATOM 823 C C . LEU A 1 101 ? -7.026 -6.018 -21.306 1.00 95.00 101 LEU A C 1
ATOM 825 O O . LEU A 1 101 ? -5.999 -6.116 -21.972 1.00 95.00 101 LEU A O 1
ATOM 829 N N . GLY A 1 102 ? -8.240 -5.990 -21.864 1.00 95.50 102 GLY A N 1
ATOM 830 C CA . GLY A 1 102 ? -8.445 -6.080 -23.313 1.00 95.50 102 GLY A CA 1
ATOM 831 C C . GLY A 1 102 ? -7.836 -4.898 -24.073 1.00 95.50 102 GLY A C 1
ATOM 832 O O . GLY A 1 102 ? -7.189 -5.089 -25.102 1.00 95.50 102 GLY A O 1
ATOM 833 N N . VAL A 1 103 ? -7.973 -3.675 -23.544 1.00 95.50 103 VAL A N 1
ATOM 834 C CA . VAL A 1 103 ? -7.339 -2.477 -24.124 1.00 95.50 103 VAL A CA 1
ATOM 835 C C . VAL A 1 103 ? -5.815 -2.603 -24.116 1.00 95.50 103 VAL A C 1
ATOM 837 O O . VAL A 1 103 ? -5.178 -2.314 -25.131 1.00 95.50 103 VAL A O 1
ATOM 840 N N . VAL A 1 104 ? -5.215 -3.053 -23.010 1.00 93.75 104 VAL A N 1
ATOM 841 C CA . VAL A 1 104 ? -3.762 -3.271 -22.920 1.00 93.75 104 VAL A CA 1
ATOM 842 C C . VAL A 1 104 ? -3.314 -4.359 -23.891 1.00 93.75 104 VAL A C 1
ATOM 844 O O . VAL A 1 104 ? -2.336 -4.161 -24.603 1.00 93.75 104 VAL A O 1
ATOM 847 N N . GLU A 1 105 ? -4.038 -5.472 -23.989 1.00 92.62 105 GLU A N 1
ATOM 848 C CA . GLU A 1 105 ? -3.660 -6.560 -24.890 1.00 92.62 105 GLU A CA 1
ATOM 849 C C . GLU A 1 105 ? -3.635 -6.109 -26.358 1.00 92.62 105 GLU A C 1
ATOM 851 O O . GLU A 1 105 ? -2.667 -6.378 -27.073 1.00 92.62 105 GLU A O 1
ATOM 856 N N . VAL A 1 106 ? -4.666 -5.385 -26.803 1.00 93.75 106 VAL A N 1
ATOM 857 C CA . VAL A 1 106 ? -4.743 -4.874 -28.180 1.00 93.75 106 VAL A CA 1
ATOM 858 C C . VAL A 1 106 ? -3.687 -3.796 -28.423 1.00 93.75 106 VAL A C 1
ATOM 860 O O . VAL A 1 106 ? -2.961 -3.863 -29.414 1.00 93.75 106 VAL A O 1
ATOM 863 N N . SER A 1 107 ? -3.577 -2.816 -27.522 1.00 93.56 107 SER A N 1
ATOM 864 C CA . SER A 1 107 ? -2.649 -1.692 -27.695 1.00 93.56 107 SER A CA 1
ATOM 865 C C . SER A 1 107 ? -1.189 -2.138 -27.676 1.00 93.56 107 SER A C 1
ATOM 867 O O . SER A 1 107 ? -0.433 -1.745 -28.559 1.00 93.56 107 SER A O 1
ATOM 869 N N . MET A 1 108 ? -0.789 -3.004 -26.743 1.00 92.50 108 MET A N 1
ATOM 870 C CA . MET A 1 108 ? 0.601 -3.456 -26.630 1.00 92.50 108 MET A CA 1
ATOM 871 C C . MET A 1 108 ? 1.013 -4.342 -27.805 1.00 92.50 108 MET A C 1
ATOM 873 O O . MET A 1 108 ? 2.126 -4.194 -28.307 1.00 92.50 108 MET A O 1
ATOM 877 N N . LYS A 1 109 ? 0.114 -5.207 -28.303 1.00 91.50 109 LYS A N 1
ATOM 878 C CA . LYS A 1 109 ? 0.346 -5.938 -29.560 1.00 91.50 109 LYS A CA 1
ATOM 879 C C . LYS A 1 109 ? 0.509 -4.971 -30.729 1.00 91.50 109 LYS A C 1
ATOM 881 O O . LYS A 1 109 ? 1.447 -5.110 -31.506 1.00 91.50 109 LYS A O 1
ATOM 886 N N . TRP A 1 110 ? -0.366 -3.971 -30.844 1.00 92.81 110 TRP A N 1
ATOM 887 C CA . TRP A 1 110 ? -0.267 -2.984 -31.916 1.00 92.81 110 TRP A CA 1
ATOM 888 C C . TRP A 1 110 ? 1.062 -2.220 -31.872 1.00 92.81 110 TRP A C 1
ATOM 890 O O . TRP A 1 110 ? 1.718 -2.127 -32.908 1.00 92.81 110 TRP A O 1
ATOM 900 N N . PHE A 1 111 ? 1.494 -1.749 -30.696 1.00 91.88 111 PHE A N 1
ATOM 901 C CA . PHE A 1 111 ? 2.788 -1.080 -30.529 1.00 91.88 111 PHE A CA 1
ATOM 902 C C . PHE A 1 111 ? 3.956 -1.982 -30.930 1.00 91.88 111 PHE A C 1
ATOM 904 O O . PHE A 1 111 ? 4.800 -1.540 -31.699 1.00 91.88 111 PHE A O 1
ATOM 911 N N . ALA A 1 112 ? 3.963 -3.247 -30.501 1.00 90.94 112 ALA A N 1
ATOM 912 C CA . ALA A 1 112 ? 5.040 -4.183 -30.824 1.00 90.94 112 ALA A CA 1
ATOM 913 C C . ALA A 1 112 ? 5.201 -4.441 -32.335 1.00 90.94 112 ALA A C 1
ATOM 915 O O . ALA A 1 112 ? 6.318 -4.627 -32.807 1.00 90.94 112 ALA A O 1
ATOM 916 N N . TYR A 1 113 ? 4.104 -4.453 -33.103 1.00 91.06 113 TYR A N 1
ATOM 917 C CA . TYR A 1 113 ? 4.157 -4.700 -34.552 1.00 91.06 113 TYR A CA 1
ATOM 918 C C . TYR A 1 113 ? 4.270 -3.433 -35.408 1.00 91.06 113 TYR A C 1
ATOM 920 O O . TYR A 1 113 ? 4.755 -3.513 -36.534 1.00 91.06 113 TYR A O 1
ATOM 928 N N . ASN A 1 114 ? 3.787 -2.284 -34.924 1.00 93.38 114 ASN A N 1
ATOM 929 C CA . ASN A 1 114 ? 3.608 -1.078 -35.747 1.00 93.38 114 ASN A CA 1
ATOM 930 C C . ASN A 1 114 ? 4.404 0.137 -35.254 1.00 93.38 114 ASN A C 1
ATOM 932 O O . ASN A 1 114 ? 4.367 1.184 -35.898 1.00 93.38 114 ASN A O 1
ATOM 936 N N . SER A 1 115 ? 5.095 0.041 -34.118 1.00 90.19 115 SER A N 1
ATOM 937 C CA . SER A 1 115 ? 5.857 1.145 -33.543 1.00 90.19 115 SER A CA 1
ATOM 938 C C . SER A 1 115 ? 7.311 0.764 -33.306 1.00 90.19 115 SER A C 1
ATOM 940 O O . SER A 1 115 ? 7.632 -0.380 -33.011 1.00 90.19 115 SER A O 1
ATOM 942 N N . VAL A 1 116 ? 8.188 1.765 -33.389 1.00 87.12 116 VAL A N 1
ATOM 943 C CA . VAL A 1 116 ? 9.582 1.671 -32.921 1.00 87.12 116 VAL A CA 1
ATOM 944 C C . VAL A 1 116 ? 9.649 1.793 -31.392 1.00 87.12 116 VAL A C 1
ATOM 946 O O . VAL A 1 116 ? 10.656 1.467 -30.774 1.00 87.12 116 VAL A O 1
ATOM 949 N N . PHE A 1 117 ? 8.577 2.278 -30.761 1.00 83.69 117 PHE A N 1
ATOM 950 C CA . PHE A 1 117 ? 8.490 2.383 -29.314 1.00 83.69 117 PHE A CA 1
ATOM 951 C C . PHE A 1 117 ? 8.326 0.997 -28.684 1.00 83.69 117 PHE A C 1
ATOM 953 O O . PHE A 1 117 ? 7.283 0.365 -28.847 1.00 83.69 117 PHE A O 1
ATOM 960 N N . GLU A 1 118 ? 9.328 0.563 -27.921 1.00 81.69 118 GLU A N 1
ATOM 961 C CA . GLU A 1 118 ? 9.280 -0.659 -27.116 1.00 81.69 118 GLU A CA 1
ATOM 962 C C . GLU A 1 118 ? 8.761 -0.349 -25.707 1.00 81.69 118 GLU A C 1
ATOM 964 O O . GLU A 1 118 ? 9.488 0.273 -24.933 1.00 81.69 118 GLU A O 1
ATOM 969 N N . PRO A 1 119 ? 7.536 -0.770 -25.331 1.00 80.25 119 PRO A N 1
ATOM 970 C CA . PRO A 1 119 ? 6.976 -0.492 -24.012 1.00 80.25 119 PRO A CA 1
ATOM 971 C C . PRO A 1 119 ? 7.864 -0.991 -22.859 1.00 80.25 119 PRO A C 1
ATOM 973 O O . PRO A 1 119 ? 8.619 -1.957 -22.998 1.00 80.25 119 PRO A O 1
ATOM 976 N N . PRO A 1 120 ? 7.741 -0.401 -21.653 1.00 77.06 120 PRO A N 1
ATOM 977 C CA . PRO A 1 120 ? 8.581 -0.778 -20.528 1.00 77.06 120 PRO A CA 1
ATOM 978 C C . PRO A 1 120 ? 8.310 -2.207 -20.029 1.00 77.06 120 PRO A C 1
ATOM 980 O O . PRO A 1 120 ? 9.157 -2.776 -19.341 1.00 77.06 120 PRO A O 1
ATOM 983 N N . THR A 1 121 ? 7.162 -2.780 -20.368 1.00 82.81 121 THR A N 1
ATOM 984 C CA . THR A 1 121 ? 6.699 -4.103 -19.955 1.00 82.81 121 THR A CA 1
ATOM 985 C C . THR A 1 121 ? 6.457 -4.981 -21.180 1.00 82.81 121 THR A C 1
ATOM 987 O O . THR A 1 121 ? 5.976 -4.520 -22.214 1.00 82.81 121 THR A O 1
ATOM 990 N N . ASN A 1 122 ? 6.723 -6.282 -21.051 1.00 87.69 122 ASN A N 1
ATOM 991 C CA . ASN A 1 122 ? 6.499 -7.264 -22.117 1.00 87.69 122 ASN A CA 1
ATOM 992 C C . ASN A 1 122 ? 5.034 -7.731 -22.177 1.00 87.69 122 ASN A C 1
ATOM 994 O O . ASN A 1 122 ? 4.746 -8.912 -22.362 1.00 87.69 122 ASN A O 1
ATOM 998 N N . ASP A 1 123 ? 4.085 -6.805 -22.027 1.00 92.00 123 ASP A N 1
ATOM 999 C CA . ASP A 1 123 ? 2.655 -7.123 -21.930 1.00 92.00 123 ASP A CA 1
ATOM 1000 C C . ASP A 1 123 ? 2.113 -7.785 -23.209 1.00 92.00 123 ASP A C 1
ATOM 1002 O O . ASP A 1 123 ? 1.244 -8.651 -23.134 1.00 92.00 123 ASP A O 1
ATOM 1006 N N . HIS A 1 124 ? 2.680 -7.467 -24.378 1.00 91.62 124 HIS A N 1
ATOM 1007 C CA . HIS A 1 124 ? 2.336 -8.109 -25.653 1.00 91.62 124 HIS A CA 1
ATOM 1008 C C . HIS A 1 124 ? 2.678 -9.615 -25.699 1.00 91.62 124 HIS A C 1
ATOM 1010 O O . HIS A 1 124 ? 2.036 -10.354 -26.446 1.00 91.62 124 HIS A O 1
ATOM 1016 N N . ILE A 1 125 ? 3.637 -10.074 -24.882 1.00 92.56 125 ILE A N 1
ATOM 1017 C CA . ILE A 1 125 ? 4.034 -11.487 -24.732 1.00 92.56 125 ILE A CA 1
ATOM 1018 C C . ILE A 1 125 ? 3.337 -12.120 -23.522 1.00 92.56 125 ILE A C 1
ATOM 1020 O O . ILE A 1 125 ? 2.812 -13.231 -23.605 1.00 92.56 125 ILE A O 1
ATOM 1024 N N . ASN A 1 126 ? 3.319 -11.420 -22.387 1.00 93.69 126 ASN A N 1
ATOM 1025 C CA . ASN A 1 126 ? 2.853 -11.975 -21.118 1.00 93.69 126 ASN A CA 1
ATOM 1026 C C . ASN A 1 126 ? 1.330 -12.056 -21.032 1.00 93.69 126 ASN A C 1
ATOM 1028 O O . ASN A 1 126 ? 0.797 -13.076 -20.593 1.00 93.69 126 ASN A O 1
ATOM 1032 N N . CYS A 1 127 ? 0.609 -11.015 -21.457 1.00 93.50 127 CYS A N 1
ATOM 1033 C CA . CYS A 1 127 ? -0.845 -10.971 -21.311 1.00 93.50 127 CYS A CA 1
ATOM 1034 C C . CYS A 1 127 ? -1.572 -12.107 -22.041 1.00 93.50 127 CYS A C 1
ATOM 1036 O O . CYS A 1 127 ? -2.388 -12.758 -21.392 1.00 93.50 127 CYS A O 1
ATOM 1038 N N . PRO A 1 128 ? -1.237 -12.474 -23.292 1.00 93.56 128 PRO A N 1
ATOM 1039 C CA . PRO A 1 128 ? -1.880 -13.609 -23.965 1.00 93.56 128 PRO A CA 1
ATOM 1040 C C . PRO A 1 128 ? -1.763 -14.943 -23.210 1.00 93.56 128 PRO A C 1
ATOM 1042 O O . PRO A 1 128 ? -2.669 -15.770 -23.275 1.00 93.56 128 PRO A O 1
ATOM 1045 N N . ASN A 1 129 ? -0.673 -15.140 -22.463 1.00 93.94 129 ASN A N 1
ATOM 1046 C CA . ASN A 1 129 ? -0.395 -16.383 -21.739 1.00 93.94 129 ASN A CA 1
ATOM 1047 C C . ASN A 1 129 ? -0.924 -16.370 -20.294 1.00 93.94 129 ASN A C 1
ATOM 1049 O O . ASN A 1 129 ? -1.292 -17.412 -19.744 1.00 93.94 129 ASN A O 1
ATOM 1053 N N . TYR A 1 130 ? -0.963 -15.192 -19.664 1.00 94.50 130 TYR A N 1
ATOM 1054 C CA . TYR A 1 130 ? -1.134 -15.058 -18.215 1.00 94.50 130 TYR A CA 1
ATOM 1055 C C . TYR A 1 130 ? -2.291 -14.145 -17.777 1.00 94.50 130 TYR A C 1
ATOM 1057 O O . TYR A 1 130 ? -2.478 -13.963 -16.575 1.00 94.50 130 TYR A O 1
ATOM 1065 N N . TRP A 1 131 ? -3.115 -13.631 -18.702 1.00 93.88 131 TRP A N 1
ATOM 1066 C CA . TRP A 1 131 ? -4.283 -12.772 -18.420 1.00 93.88 131 TRP A CA 1
ATOM 1067 C C . TRP A 1 131 ? -5.222 -13.319 -17.332 1.00 93.88 131 TRP A C 1
ATOM 1069 O O . TRP A 1 131 ? -5.777 -12.566 -16.532 1.00 93.88 131 TRP A O 1
ATOM 1079 N N . TRP A 1 132 ? -5.389 -14.640 -17.261 1.00 93.75 132 TRP A N 1
ATOM 1080 C CA . TRP A 1 132 ? -6.259 -15.298 -16.286 1.00 93.75 132 TRP A CA 1
ATOM 1081 C C . TRP A 1 132 ? -5.793 -15.079 -14.835 1.00 93.75 132 TRP A C 1
ATOM 1083 O O . TRP A 1 132 ? -6.622 -15.020 -13.926 1.00 93.75 132 TRP A O 1
ATOM 1093 N N . ARG A 1 133 ? -4.484 -14.888 -14.604 1.00 94.50 133 ARG A N 1
ATOM 1094 C CA . ARG A 1 133 ? -3.918 -14.602 -13.272 1.00 94.50 133 ARG A CA 1
ATOM 1095 C C . ARG A 1 133 ? -4.387 -13.246 -12.749 1.00 94.50 133 ARG A C 1
ATOM 1097 O O . ARG A 1 133 ? -4.623 -13.101 -11.550 1.00 94.50 133 ARG A O 1
ATOM 1104 N N . ASN A 1 134 ? -4.555 -12.273 -13.644 1.00 93.69 134 ASN A N 1
ATOM 1105 C CA . ASN A 1 134 ? -5.079 -10.949 -13.327 1.00 93.69 134 ASN A CA 1
ATOM 1106 C C . ASN A 1 134 ? -6.550 -11.043 -12.905 1.00 93.69 134 ASN A C 1
ATOM 1108 O O . ASN A 1 134 ? -6.909 -10.504 -11.868 1.00 93.69 134 ASN A O 1
ATOM 1112 N N . ILE A 1 135 ? -7.386 -11.795 -13.627 1.00 92.81 135 ILE A N 1
ATOM 1113 C CA . ILE A 1 135 ? -8.815 -11.966 -13.284 1.00 92.81 135 ILE A CA 1
ATOM 1114 C C . ILE A 1 135 ? -9.003 -12.584 -11.903 1.00 92.81 135 ILE A C 1
ATOM 1116 O O . ILE A 1 135 ? -9.899 -12.192 -11.159 1.00 92.81 135 ILE A O 1
ATOM 1120 N N . LEU A 1 136 ? -8.157 -13.554 -11.568 1.00 92.94 136 LEU A N 1
ATOM 1121 C CA . LEU A 1 136 ? -8.175 -14.209 -10.267 1.00 92.94 136 LEU A CA 1
ATOM 1122 C C . LEU A 1 136 ? -7.505 -13.377 -9.163 1.00 92.94 136 LEU A C 1
ATOM 1124 O O . LEU A 1 136 ? -7.545 -13.790 -8.009 1.00 92.94 136 LEU A O 1
ATOM 1128 N N . TYR A 1 137 ? -6.918 -12.219 -9.487 1.00 94.31 137 TYR A N 1
ATOM 1129 C CA . TYR A 1 137 ? -6.188 -11.355 -8.553 1.00 94.31 137 TYR A CA 1
ATOM 1130 C C . TYR A 1 137 ? -5.013 -12.056 -7.849 1.00 94.31 137 TYR A C 1
ATOM 1132 O O . TYR A 1 137 ? -4.734 -11.817 -6.674 1.00 94.31 137 TYR A O 1
ATOM 1140 N N . ILE A 1 138 ? -4.315 -12.938 -8.569 1.00 94.50 138 ILE A N 1
ATOM 1141 C CA . ILE A 1 138 ? -3.195 -13.745 -8.048 1.00 94.50 138 ILE A CA 1
ATOM 1142 C C . ILE A 1 138 ? -1.889 -13.524 -8.812 1.00 94.50 138 ILE A C 1
ATOM 1144 O O . ILE A 1 138 ? -0.936 -14.272 -8.611 1.00 94.50 138 ILE A O 1
ATOM 1148 N N . ASN A 1 139 ? -1.808 -12.526 -9.697 1.00 91.62 139 ASN A N 1
ATOM 1149 C CA . ASN A 1 139 ? -0.586 -12.264 -10.466 1.00 91.62 139 ASN A CA 1
ATOM 1150 C C . ASN A 1 139 ? 0.632 -11.984 -9.571 1.00 91.62 139 ASN A C 1
ATOM 1152 O O . ASN A 1 139 ? 1.730 -12.350 -9.969 1.00 91.62 139 ASN A O 1
ATOM 1156 N N . THR A 1 140 ? 0.448 -11.452 -8.356 1.00 91.19 140 THR A N 1
ATOM 1157 C CA . THR A 1 140 ? 1.534 -11.202 -7.386 1.00 91.19 140 THR A CA 1
ATOM 1158 C C . THR A 1 140 ? 2.159 -12.469 -6.794 1.00 91.19 140 THR A C 1
ATOM 1160 O O . THR A 1 140 ? 3.257 -12.425 -6.240 1.00 91.19 140 THR A O 1
ATOM 1163 N N . LEU A 1 141 ? 1.520 -13.633 -6.959 1.00 89.69 141 LEU A N 1
ATOM 1164 C CA . LEU A 1 141 ? 2.056 -14.924 -6.508 1.00 89.69 141 LEU A CA 1
ATOM 1165 C C . LEU A 1 141 ? 3.052 -15.548 -7.496 1.00 89.69 141 LEU A C 1
ATOM 1167 O O . LEU A 1 141 ? 3.651 -16.578 -7.193 1.00 89.69 141 LEU A O 1
ATOM 1171 N N . PHE A 1 142 ? 3.223 -14.940 -8.670 1.00 89.56 142 PHE A N 1
ATOM 1172 C CA . PHE A 1 142 ? 4.109 -15.416 -9.726 1.00 89.56 142 PHE A CA 1
ATOM 1173 C C . PHE A 1 142 ? 5.302 -14.461 -9.915 1.00 89.56 142 PHE A C 1
ATOM 1175 O O . PHE A 1 142 ? 5.253 -13.331 -9.425 1.00 89.56 142 PHE A O 1
ATOM 1182 N N . PRO A 1 143 ? 6.371 -14.907 -10.598 1.00 87.56 143 PRO A N 1
ATOM 1183 C CA . PRO A 1 143 ? 7.523 -14.063 -10.933 1.00 87.56 143 PRO A CA 1
ATOM 1184 C C . PRO A 1 143 ? 7.164 -12.823 -11.776 1.00 87.56 143 PRO A C 1
ATOM 1186 O O . PRO A 1 143 ? 6.263 -12.894 -12.623 1.00 87.56 143 PRO A O 1
ATOM 1189 N N . VAL A 1 144 ? 7.879 -11.703 -11.582 1.00 85.00 144 VAL A N 1
ATOM 1190 C CA . VAL A 1 144 ? 7.600 -10.409 -12.241 1.00 85.00 144 VAL A CA 1
ATOM 1191 C C . VAL A 1 144 ? 7.716 -10.478 -13.759 1.00 85.00 144 VAL A C 1
ATOM 1193 O O . VAL A 1 144 ? 6.955 -9.824 -14.473 1.00 85.00 144 VAL A O 1
ATOM 1196 N N . ASP A 1 145 ? 8.643 -11.289 -14.268 1.00 85.38 145 ASP A N 1
ATOM 1197 C CA . ASP A 1 145 ? 8.917 -11.457 -15.697 1.00 85.38 145 ASP A CA 1
ATOM 1198 C C . ASP A 1 145 ? 7.731 -12.072 -16.445 1.00 85.38 145 ASP A C 1
ATOM 1200 O O . ASP A 1 145 ? 7.585 -11.850 -17.645 1.00 85.38 145 ASP A O 1
ATOM 1204 N N . GLN A 1 146 ? 6.847 -12.773 -15.731 1.00 89.12 146 GLN A N 1
ATOM 1205 C CA . GLN A 1 146 ? 5.624 -13.375 -16.261 1.00 89.12 146 GLN A CA 1
ATOM 1206 C C . GLN A 1 146 ? 4.368 -12.541 -15.987 1.00 89.12 146 GLN A C 1
ATOM 1208 O O . GLN A 1 146 ? 3.262 -12.956 -16.347 1.00 89.12 146 GLN A O 1
ATOM 1213 N N . MET A 1 147 ? 4.484 -11.393 -15.317 1.00 89.75 147 MET A N 1
ATOM 1214 C CA . MET A 1 147 ? 3.313 -10.579 -15.017 1.00 89.75 147 MET A CA 1
ATOM 1215 C C . MET A 1 147 ? 2.768 -9.914 -16.279 1.00 89.75 147 MET A C 1
ATOM 1217 O O . MET A 1 147 ? 3.500 -9.317 -17.068 1.00 89.75 147 MET A O 1
ATOM 1221 N N . CYS A 1 148 ? 1.449 -10.001 -16.437 1.00 91.81 148 CYS A N 1
ATOM 1222 C CA . CYS A 1 148 ? 0.686 -9.159 -17.344 1.00 91.81 148 CYS A CA 1
ATOM 1223 C C . CYS A 1 148 ? 0.237 -7.905 -16.594 1.00 91.81 148 CYS A C 1
ATOM 1225 O O . CYS A 1 148 ? -0.276 -8.012 -15.475 1.00 91.81 148 CYS A O 1
ATOM 1227 N N . MET A 1 149 ? 0.399 -6.734 -17.215 1.00 92.00 149 MET A N 1
ATOM 1228 C CA . MET A 1 149 ? 0.102 -5.428 -16.629 1.00 92.00 149 MET A CA 1
ATOM 1229 C C . MET A 1 149 ? 0.799 -5.270 -15.283 1.00 92.00 149 MET A C 1
ATOM 1231 O O . MET A 1 149 ? 0.145 -5.318 -14.241 1.00 92.00 149 MET A O 1
ATOM 1235 N N . LEU A 1 150 ? 2.120 -5.083 -15.292 1.00 88.31 150 LEU A N 1
ATOM 1236 C CA . LEU A 1 150 ? 2.929 -5.031 -14.070 1.00 88.31 150 LEU A CA 1
ATOM 1237 C C . LEU A 1 150 ? 2.305 -4.143 -12.982 1.00 88.31 150 LEU A C 1
ATOM 1239 O O . LEU A 1 150 ? 2.176 -4.577 -11.847 1.00 88.31 150 LEU A O 1
ATOM 1243 N N . TRP A 1 151 ? 1.819 -2.949 -13.340 1.00 88.81 151 TRP A N 1
ATOM 1244 C CA . TRP A 1 151 ? 1.165 -1.987 -12.435 1.00 88.81 151 TRP A CA 1
ATOM 1245 C C . TRP A 1 151 ? -0.093 -2.504 -11.716 1.00 88.81 151 TRP A C 1
ATOM 1247 O O . TRP A 1 151 ? -0.566 -1.875 -10.772 1.00 88.81 151 TRP A O 1
ATOM 1257 N N . SER A 1 152 ? -0.662 -3.626 -12.155 1.00 92.38 152 SER A N 1
ATOM 1258 C CA . SER A 1 152 ? -1.895 -4.189 -11.607 1.00 92.38 152 SER A CA 1
ATOM 1259 C C . SER A 1 152 ? -1.680 -5.006 -10.333 1.00 92.38 152 SER A C 1
ATOM 1261 O O . SER A 1 152 ? -2.660 -5.393 -9.697 1.00 92.38 152 SER A O 1
ATOM 1263 N N . TRP A 1 153 ? -0.420 -5.217 -9.926 1.00 92.00 153 TRP A N 1
ATOM 1264 C CA . TRP A 1 153 ? -0.038 -5.857 -8.662 1.00 92.00 153 TRP A CA 1
ATOM 1265 C C . TRP A 1 153 ? -0.829 -5.298 -7.466 1.00 92.00 153 TRP A C 1
ATOM 1267 O O . TRP A 1 153 ? -1.384 -6.057 -6.676 1.00 92.00 153 TRP A O 1
ATOM 1277 N N . TYR A 1 154 ? -0.994 -3.970 -7.411 1.00 91.50 154 TYR A N 1
ATOM 1278 C CA . TYR A 1 154 ? -1.713 -3.277 -6.343 1.00 91.50 154 TYR A CA 1
ATOM 1279 C C . TYR A 1 154 ? -3.162 -3.759 -6.201 1.00 91.50 154 TYR A C 1
ATOM 1281 O O . TYR A 1 154 ? -3.664 -3.931 -5.092 1.00 91.50 154 TYR A O 1
ATOM 1289 N N . LEU A 1 155 ? -3.848 -3.966 -7.328 1.00 93.56 155 LEU A N 1
ATOM 1290 C CA . LEU A 1 155 ? -5.253 -4.365 -7.332 1.00 93.56 155 LEU A CA 1
ATOM 1291 C C . LEU A 1 155 ? -5.425 -5.801 -6.817 1.00 93.56 155 LEU A C 1
ATOM 1293 O O . LEU A 1 155 ? -6.427 -6.120 -6.169 1.00 93.56 155 LEU A O 1
ATOM 1297 N N . SER A 1 156 ? -4.438 -6.651 -7.084 1.00 94.44 156 SER A N 1
ATOM 1298 C CA . SER A 1 156 ? -4.402 -8.014 -6.571 1.00 94.44 156 SER A CA 1
ATOM 1299 C C . SER A 1 156 ? -4.158 -8.048 -5.075 1.00 94.44 156 SER A C 1
ATOM 1301 O O . SER A 1 156 ? -4.941 -8.669 -4.357 1.00 94.44 156 SER A O 1
ATOM 1303 N N . ASP A 1 157 ? -3.183 -7.288 -4.586 1.00 94.31 157 ASP A N 1
ATOM 1304 C CA . ASP A 1 157 ? -2.918 -7.172 -3.153 1.00 94.31 157 ASP A CA 1
ATOM 1305 C C . ASP A 1 157 ? -4.118 -6.588 -2.394 1.00 94.31 157 ASP A C 1
ATOM 1307 O O . ASP A 1 157 ? -4.549 -7.153 -1.393 1.00 94.31 157 ASP A O 1
ATOM 1311 N N . ASP A 1 158 ? -4.750 -5.524 -2.899 1.00 95.00 158 ASP A N 1
ATOM 1312 C CA . ASP A 1 158 ? -5.950 -4.935 -2.284 1.00 95.00 158 ASP A CA 1
ATOM 1313 C C . ASP A 1 158 ? -7.131 -5.928 -2.227 1.00 95.00 158 ASP A C 1
ATOM 1315 O O . ASP A 1 158 ? -7.888 -5.955 -1.250 1.00 95.00 158 ASP A O 1
ATOM 1319 N N . THR A 1 159 ? -7.274 -6.796 -3.233 1.00 94.69 159 THR A N 1
ATOM 1320 C CA . THR A 1 159 ? -8.298 -7.854 -3.240 1.00 94.69 159 THR A CA 1
ATOM 1321 C C . THR A 1 159 ? -7.964 -8.970 -2.250 1.00 94.69 159 THR A C 1
ATOM 1323 O O . THR A 1 159 ? -8.841 -9.414 -1.504 1.00 94.69 159 THR A O 1
ATOM 1326 N N . GLN A 1 160 ? -6.703 -9.392 -2.175 1.00 95.44 160 GLN A N 1
ATOM 1327 C CA . GLN A 1 160 ? -6.239 -10.389 -1.207 1.00 95.44 160 GLN A CA 1
ATOM 1328 C C . GLN A 1 160 ? -6.381 -9.874 0.234 1.00 95.44 160 GLN A C 1
ATOM 1330 O O . GLN A 1 160 ? -6.903 -10.578 1.103 1.00 95.44 160 GLN A O 1
ATOM 1335 N N . PHE A 1 161 ? -6.024 -8.613 0.488 1.00 95.75 161 PHE A N 1
ATOM 1336 C CA . PHE A 1 161 ? -6.229 -7.957 1.780 1.00 95.75 161 PHE A CA 1
ATOM 1337 C C . PHE A 1 161 ? -7.704 -7.841 2.130 1.00 95.75 161 PHE A C 1
ATOM 1339 O O . PHE A 1 161 ? -8.069 -8.044 3.285 1.00 95.75 161 PHE A O 1
ATOM 1346 N N . TYR A 1 162 ? -8.572 -7.583 1.150 1.00 95.38 162 TYR A N 1
ATOM 1347 C CA . TYR A 1 162 ? -10.011 -7.597 1.380 1.00 95.38 162 TYR A CA 1
ATOM 1348 C C . TYR A 1 162 ? -10.536 -8.962 1.803 1.00 95.38 162 TYR A C 1
ATOM 1350 O O . TYR A 1 162 ? -11.357 -9.028 2.716 1.00 95.38 162 TYR A O 1
ATOM 1358 N N . VAL A 1 163 ? -10.062 -10.042 1.183 1.00 95.31 163 VAL A N 1
ATOM 1359 C CA . VAL A 1 163 ? -10.436 -11.407 1.572 1.00 95.31 163 VAL A CA 1
ATOM 1360 C C . VAL A 1 163 ? -10.031 -11.679 3.023 1.00 95.31 163 VAL A C 1
ATOM 1362 O O . VAL A 1 163 ? -10.874 -12.077 3.829 1.00 95.31 163 VAL A O 1
ATOM 1365 N N . VAL A 1 164 ? -8.780 -11.386 3.387 1.00 95.12 164 VAL A N 1
ATOM 1366 C CA . VAL A 1 164 ? -8.285 -11.539 4.768 1.00 95.12 164 VAL A CA 1
ATOM 1367 C C . VAL A 1 164 ? -9.068 -10.645 5.737 1.00 95.12 164 VAL A C 1
ATOM 1369 O O . VAL A 1 164 ? -9.531 -11.099 6.785 1.00 95.12 164 VAL A O 1
ATOM 1372 N N . GLY A 1 165 ? -9.280 -9.382 5.371 1.00 95.44 165 GLY A N 1
ATOM 1373 C CA . GLY A 1 165 ? -10.024 -8.404 6.156 1.00 95.44 165 GLY A CA 1
ATOM 1374 C C . GLY A 1 165 ? -11.478 -8.806 6.384 1.00 95.44 165 GLY A C 1
ATOM 1375 O O . GLY A 1 165 ? -11.975 -8.677 7.500 1.00 95.44 165 GLY A O 1
ATOM 1376 N N . ALA A 1 166 ? -12.158 -9.351 5.374 1.00 94.25 166 ALA A N 1
ATOM 1377 C CA . ALA A 1 166 ? -13.531 -9.836 5.490 1.00 94.25 166 ALA A CA 1
ATOM 1378 C C . ALA A 1 166 ? -13.640 -10.983 6.505 1.00 94.25 166 ALA A C 1
ATOM 1380 O O . ALA A 1 166 ? -14.534 -10.959 7.351 1.00 94.25 166 ALA A O 1
ATOM 1381 N N . VAL A 1 167 ? -12.701 -11.937 6.488 1.00 94.31 167 VAL A N 1
ATOM 1382 C CA . VAL A 1 167 ? -12.638 -13.018 7.489 1.00 94.31 167 VAL A CA 1
ATOM 1383 C C . VAL A 1 167 ? -12.463 -12.445 8.897 1.00 94.31 167 VAL A C 1
ATOM 1385 O O . VAL A 1 167 ? -13.214 -12.804 9.807 1.00 94.31 167 VAL A O 1
ATOM 1388 N N . ILE A 1 168 ? -11.524 -11.509 9.078 1.00 95.44 168 ILE A N 1
ATOM 1389 C CA . ILE A 1 168 ? -11.283 -10.850 10.372 1.00 95.44 168 ILE A CA 1
ATOM 1390 C C . ILE A 1 168 ? -12.534 -10.096 10.844 1.00 95.44 168 ILE A C 1
ATOM 1392 O O . ILE A 1 168 ? -12.890 -10.184 12.017 1.00 95.44 168 ILE A O 1
ATOM 1396 N N . LEU A 1 169 ? -13.229 -9.379 9.957 1.00 93.62 169 LEU A N 1
ATOM 1397 C CA . LEU A 1 169 ? -14.432 -8.609 10.293 1.00 93.62 169 LEU A CA 1
ATOM 1398 C C . LEU A 1 169 ? -15.610 -9.498 10.685 1.00 93.62 169 LEU A C 1
ATOM 1400 O O . LEU A 1 169 ? -16.288 -9.209 11.673 1.00 93.62 169 LEU A O 1
ATOM 1404 N N . ILE A 1 170 ? -15.840 -10.590 9.957 1.00 91.56 170 ILE A N 1
ATOM 1405 C CA . ILE A 1 170 ? -16.878 -11.570 10.296 1.00 91.56 170 ILE A CA 1
ATOM 1406 C C . ILE A 1 170 ? -16.578 -12.180 11.664 1.00 91.56 170 ILE A C 1
ATOM 1408 O O . ILE A 1 170 ? -17.444 -12.175 12.544 1.00 91.56 170 ILE A O 1
ATOM 1412 N N . LEU A 1 171 ? -15.332 -12.599 11.900 1.00 91.50 171 LEU A N 1
ATOM 1413 C CA . LEU A 1 171 ? -14.910 -13.113 13.200 1.00 91.50 171 LEU A CA 1
ATOM 1414 C C . LEU A 1 171 ? -15.047 -12.057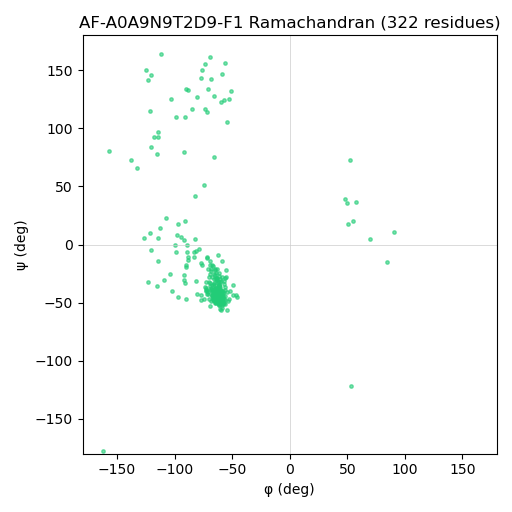 14.307 1.00 91.50 171 LEU A C 1
ATOM 1416 O O . LEU A 1 171 ? -15.460 -12.390 15.413 1.00 91.50 171 LEU A O 1
ATOM 1420 N N . ALA A 1 172 ? -14.781 -10.780 14.024 1.00 91.50 172 ALA A N 1
ATOM 1421 C CA . ALA A 1 172 ? -14.853 -9.703 15.011 1.00 91.50 172 ALA A CA 1
ATOM 1422 C C . ALA A 1 172 ? -16.272 -9.449 15.540 1.00 91.50 172 ALA A C 1
ATOM 1424 O O . ALA A 1 172 ? -16.414 -8.967 16.665 1.00 91.50 172 ALA A O 1
ATOM 1425 N N . THR A 1 173 ? -17.313 -9.774 14.763 1.00 86.44 173 THR A N 1
ATOM 1426 C CA . THR A 1 173 ? -18.714 -9.623 15.206 1.00 86.44 173 THR A CA 1
ATOM 1427 C C . THR A 1 173 ? -19.131 -10.650 16.250 1.00 86.44 173 THR A C 1
ATOM 1429 O O . THR A 1 173 ? -19.929 -10.327 17.124 1.00 86.44 173 THR A O 1
ATOM 1432 N N . SER A 1 174 ? -18.576 -11.861 16.184 1.00 84.50 174 SER A N 1
ATOM 1433 C CA . SER A 1 174 ? -18.924 -12.966 17.084 1.00 84.50 174 SER A CA 1
ATOM 1434 C C . SER A 1 174 ? -17.882 -13.173 18.186 1.00 84.50 174 SER A C 1
ATOM 1436 O O . SER A 1 174 ? -18.232 -13.387 19.342 1.00 84.50 174 SER A O 1
ATOM 1438 N N . HIS A 1 175 ? -16.596 -13.056 17.850 1.00 89.44 175 HIS A N 1
ATOM 1439 C CA . HIS A 1 175 ? -15.461 -13.361 18.719 1.00 89.44 175 HIS A CA 1
ATOM 1440 C C . HIS A 1 175 ? -14.363 -12.296 18.586 1.00 89.44 175 HIS A C 1
ATOM 1442 O O . HIS A 1 175 ? -13.282 -12.537 18.046 1.00 89.44 175 HIS A O 1
ATOM 1448 N N . PHE A 1 176 ? -14.617 -11.102 19.130 1.00 91.56 176 PHE A N 1
ATOM 1449 C CA . PHE A 1 176 ? -13.703 -9.958 19.016 1.00 91.56 176 PHE A CA 1
ATOM 1450 C C . PHE A 1 176 ? -12.267 -10.256 19.485 1.00 91.56 176 PHE A C 1
ATOM 1452 O O . PHE A 1 176 ? -11.311 -9.857 18.826 1.00 91.56 176 PHE A O 1
ATOM 1459 N N . LYS A 1 177 ? -12.098 -10.993 20.594 1.00 93.62 177 LYS A N 1
ATOM 1460 C CA . LYS A 1 177 ? -10.766 -11.368 21.109 1.00 93.62 177 LYS A CA 1
ATOM 1461 C C . LYS A 1 177 ? -9.996 -12.246 20.117 1.00 93.62 177 LYS A C 1
ATOM 1463 O O . LYS A 1 177 ? -8.816 -12.003 19.889 1.00 93.62 177 LYS A O 1
ATOM 1468 N N . SER A 1 178 ? -10.669 -13.215 19.498 1.00 94.50 178 SER A N 1
ATOM 1469 C CA . SER A 1 178 ? -10.072 -14.096 18.489 1.00 94.50 178 SER A CA 1
ATOM 1470 C C . SER A 1 178 ? -9.711 -13.329 17.218 1.00 94.50 178 SER A C 1
ATOM 1472 O O . SER A 1 178 ? -8.630 -13.525 16.673 1.00 94.50 178 SER A O 1
ATOM 1474 N N . ALA A 1 179 ? -10.567 -12.401 16.778 1.00 94.88 179 ALA A N 1
ATOM 1475 C CA . ALA A 1 179 ? -10.269 -11.531 15.642 1.00 94.88 179 ALA A CA 1
ATOM 1476 C C . ALA A 1 179 ? -9.067 -10.611 15.906 1.00 94.88 179 ALA A C 1
ATOM 1478 O O . ALA A 1 179 ? -8.209 -10.461 15.040 1.00 94.88 179 ALA A O 1
ATOM 1479 N N . ALA A 1 180 ? -8.968 -10.038 17.110 1.00 95.44 180 ALA A N 1
ATOM 1480 C CA . ALA A 1 180 ? -7.821 -9.228 17.511 1.00 95.44 180 ALA A CA 1
ATOM 1481 C C . ALA A 1 180 ? -6.525 -10.056 17.557 1.00 95.44 180 ALA A C 1
ATOM 1483 O O . ALA A 1 180 ? -5.499 -9.609 17.049 1.00 95.44 180 ALA A O 1
ATOM 1484 N N . ALA A 1 181 ? -6.577 -11.276 18.103 1.00 96.75 181 ALA A N 1
ATOM 1485 C CA . ALA A 1 181 ? -5.436 -12.191 18.109 1.00 96.75 181 ALA A CA 1
ATOM 1486 C C . ALA A 1 181 ? -4.988 -12.556 16.683 1.00 96.75 181 ALA A C 1
ATOM 1488 O O . ALA A 1 181 ? -3.795 -12.515 16.387 1.00 96.75 181 ALA A O 1
ATOM 1489 N N . LEU A 1 182 ? -5.934 -12.841 15.781 1.00 96.38 182 LEU A N 1
ATOM 1490 C CA . LEU A 1 182 ? -5.650 -13.130 14.374 1.00 96.38 182 LEU A CA 1
ATOM 1491 C C . LEU A 1 182 ? -5.012 -11.929 13.660 1.00 96.38 182 LEU A C 1
ATOM 1493 O O . LEU A 1 182 ? -4.018 -12.091 12.957 1.00 96.38 182 LEU A O 1
ATOM 1497 N N . LEU A 1 183 ? -5.534 -10.720 13.885 1.00 96.56 183 LEU A N 1
ATOM 1498 C CA . LEU A 1 183 ? -4.981 -9.486 13.324 1.00 96.56 183 LEU A CA 1
ATOM 1499 C C . LEU A 1 183 ? -3.537 -9.254 13.784 1.00 96.56 183 LEU A C 1
ATOM 1501 O O . LEU A 1 183 ? -2.671 -8.985 12.955 1.00 96.56 183 LEU A O 1
ATOM 1505 N N . ILE A 1 184 ? -3.266 -9.388 15.088 1.00 96.25 184 ILE A N 1
ATOM 1506 C CA . ILE A 1 184 ? -1.911 -9.243 15.645 1.00 96.25 184 ILE A CA 1
ATOM 1507 C C . ILE A 1 184 ? -0.982 -10.312 15.068 1.00 96.25 184 ILE A C 1
ATOM 1509 O O . ILE A 1 184 ? 0.142 -9.997 14.687 1.00 96.25 184 ILE A O 1
ATOM 1513 N N . THR A 1 185 ? -1.457 -11.554 14.948 1.00 96.38 185 THR A N 1
ATOM 1514 C CA . THR A 1 185 ? -0.682 -12.655 14.361 1.00 96.38 185 THR A CA 1
ATOM 1515 C C . THR A 1 185 ? -0.283 -12.328 12.925 1.00 96.38 185 THR A C 1
ATOM 1517 O O . THR A 1 185 ? 0.895 -12.420 12.586 1.00 96.38 185 THR A O 1
ATOM 1520 N N . PHE A 1 186 ? -1.226 -11.872 12.094 1.00 95.81 186 PHE A N 1
ATOM 1521 C CA . PHE A 1 186 ? -0.919 -11.483 10.719 1.00 95.81 186 PHE A CA 1
ATOM 1522 C C . PHE A 1 186 ? 0.033 -10.289 10.643 1.00 95.81 186 PHE A C 1
ATOM 1524 O O . PHE A 1 186 ? 0.986 -10.331 9.866 1.00 95.81 186 PHE A O 1
ATOM 1531 N N . MET A 1 187 ? -0.156 -9.273 11.487 1.00 95.56 187 MET A N 1
ATOM 1532 C CA . MET A 1 187 ? 0.739 -8.116 11.562 1.00 95.56 187 MET A CA 1
ATOM 1533 C C . MET A 1 187 ? 2.179 -8.526 11.898 1.00 95.56 187 MET A C 1
ATOM 1535 O O . MET A 1 187 ? 3.110 -8.184 11.173 1.00 95.56 187 MET A O 1
ATOM 1539 N N . VAL A 1 188 ? 2.365 -9.309 12.964 1.00 96.00 188 VAL A N 1
ATOM 1540 C CA . VAL A 1 188 ? 3.693 -9.775 13.389 1.00 96.00 188 VAL A CA 1
ATOM 1541 C C . VAL A 1 188 ? 4.304 -10.692 12.333 1.00 96.00 188 VAL A C 1
ATOM 1543 O O . VAL A 1 188 ? 5.480 -10.547 12.013 1.00 96.00 188 VAL A O 1
ATOM 1546 N N . SER A 1 189 ? 3.515 -11.592 11.735 1.00 95.19 189 SER A N 1
ATOM 1547 C CA . SER A 1 189 ? 4.001 -12.464 10.659 1.00 95.19 189 SER A CA 1
ATOM 1548 C C . SER A 1 189 ? 4.478 -11.670 9.439 1.00 95.19 189 SER A C 1
ATOM 1550 O O . SER A 1 189 ? 5.512 -12.004 8.865 1.00 95.19 189 SER A O 1
ATOM 1552 N N . SER A 1 190 ? 3.784 -10.579 9.096 1.00 93.75 190 SER A N 1
ATOM 1553 C CA . SER A 1 190 ? 4.162 -9.664 8.019 1.00 93.75 190 SER A CA 1
ATOM 1554 C C . SER A 1 190 ? 5.495 -8.985 8.331 1.00 93.75 190 SER A C 1
ATOM 1556 O O . SER A 1 190 ? 6.426 -9.085 7.535 1.00 93.75 190 SER A O 1
ATOM 1558 N N . TRP A 1 191 ? 5.653 -8.401 9.525 1.00 94.25 191 TRP A N 1
ATOM 1559 C CA . TRP A 1 191 ? 6.913 -7.767 9.937 1.00 94.25 191 TRP A CA 1
ATOM 1560 C C . TRP A 1 191 ? 8.092 -8.739 9.945 1.00 94.25 191 TRP A C 1
ATOM 1562 O O . TRP A 1 191 ? 9.153 -8.414 9.414 1.00 94.25 191 TRP A O 1
ATOM 1572 N N . MET A 1 192 ? 7.904 -9.938 10.502 1.00 94.19 192 MET A N 1
ATOM 1573 C CA . MET A 1 192 ? 8.952 -10.959 10.562 1.00 94.19 192 MET A CA 1
ATOM 1574 C C . MET A 1 192 ? 9.348 -11.437 9.164 1.00 94.19 192 MET A C 1
ATOM 1576 O O . MET A 1 192 ? 10.537 -11.558 8.874 1.00 94.19 192 MET A O 1
ATOM 1580 N N . THR A 1 193 ? 8.370 -11.653 8.280 1.00 91.62 193 THR A N 1
ATOM 1581 C CA . THR A 1 193 ? 8.623 -12.077 6.895 1.00 91.62 193 THR A CA 1
ATOM 1582 C C . THR A 1 193 ? 9.367 -10.991 6.121 1.00 91.62 193 THR A C 1
ATOM 1584 O O . THR A 1 193 ? 10.394 -11.277 5.509 1.00 91.62 193 THR A O 1
ATOM 1587 N N . THR A 1 194 ? 8.923 -9.733 6.201 1.00 90.06 194 THR A N 1
ATOM 1588 C CA . THR A 1 194 ? 9.608 -8.603 5.553 1.00 90.06 194 THR A CA 1
ATOM 1589 C C . THR A 1 194 ? 11.018 -8.414 6.099 1.00 90.06 194 THR A C 1
ATOM 1591 O O . THR A 1 194 ? 11.954 -8.250 5.322 1.00 90.06 194 THR A O 1
ATOM 1594 N N . GLY A 1 195 ? 11.193 -8.478 7.422 1.00 90.00 195 GLY A N 1
ATOM 1595 C CA . GLY A 1 195 ? 12.501 -8.356 8.064 1.00 90.00 195 GLY A CA 1
ATOM 1596 C C . GLY A 1 195 ? 13.460 -9.464 7.630 1.00 90.00 195 GLY A C 1
ATOM 1597 O O . GLY A 1 195 ? 14.603 -9.182 7.281 1.00 90.00 195 GLY A O 1
ATOM 1598 N N . TYR A 1 196 ? 12.986 -10.711 7.570 1.00 90.88 196 TYR A N 1
ATOM 1599 C CA . TYR A 1 196 ? 13.779 -11.847 7.101 1.00 90.88 196 TYR A CA 1
ATOM 1600 C C . TYR A 1 196 ? 14.182 -11.710 5.628 1.00 90.88 196 TYR A C 1
ATOM 1602 O O . TYR A 1 196 ? 15.354 -11.891 5.291 1.00 90.88 196 TYR A O 1
ATOM 1610 N N . ILE A 1 197 ? 13.244 -11.357 4.743 1.00 87.88 197 ILE A N 1
ATOM 1611 C CA . ILE A 1 197 ? 13.530 -11.176 3.311 1.00 87.88 197 ILE A CA 1
ATOM 1612 C C . ILE A 1 197 ? 14.508 -10.013 3.109 1.00 87.88 197 ILE A C 1
ATOM 1614 O O . ILE A 1 197 ? 15.490 -10.162 2.383 1.00 87.88 197 ILE A O 1
ATOM 1618 N N . ALA A 1 198 ? 14.291 -8.881 3.779 1.00 86.44 198 ALA A N 1
ATOM 1619 C CA . ALA A 1 198 ? 15.171 -7.722 3.674 1.00 86.44 198 ALA A CA 1
ATOM 1620 C C . ALA A 1 198 ? 16.585 -8.027 4.192 1.00 86.44 198 ALA A C 1
ATOM 1622 O O . ALA A 1 198 ? 17.564 -7.697 3.527 1.00 86.44 198 ALA A O 1
ATOM 1623 N N . TYR A 1 199 ? 16.702 -8.719 5.329 1.00 87.94 199 TYR A N 1
ATOM 1624 C CA . TYR A 1 199 ? 17.996 -9.097 5.895 1.00 87.94 199 TYR A CA 1
ATOM 1625 C C . TYR A 1 199 ? 18.742 -10.111 5.019 1.00 87.94 199 TYR A C 1
ATOM 1627 O O . TYR A 1 199 ? 19.910 -9.910 4.695 1.00 87.94 199 TYR A O 1
ATOM 1635 N N . SER A 1 200 ? 18.063 -11.178 4.584 1.00 86.81 200 SER A N 1
ATOM 1636 C CA . SER A 1 200 ? 18.669 -12.244 3.768 1.00 86.81 200 SER A CA 1
ATOM 1637 C C . SER A 1 200 ? 19.143 -11.764 2.397 1.00 86.81 200 SER A C 1
ATOM 1639 O O . SER A 1 200 ? 20.115 -12.294 1.867 1.00 86.81 200 SER A O 1
ATOM 1641 N N . ASN A 1 201 ? 18.498 -10.740 1.836 1.00 81.81 201 ASN A N 1
ATOM 1642 C CA . ASN A 1 201 ? 18.893 -10.144 0.561 1.00 81.81 201 ASN A CA 1
ATOM 1643 C C . ASN A 1 201 ? 19.819 -8.928 0.727 1.00 81.81 201 ASN A C 1
ATOM 1645 O O . ASN A 1 201 ? 20.116 -8.274 -0.267 1.00 81.81 201 ASN A O 1
ATOM 1649 N N . SER A 1 202 ? 20.278 -8.622 1.951 1.00 79.12 202 SER A N 1
ATOM 1650 C CA . SER A 1 202 ? 21.059 -7.415 2.269 1.00 79.12 202 SER A CA 1
ATOM 1651 C C . SER A 1 202 ? 20.440 -6.135 1.695 1.00 79.12 202 SER A C 1
ATOM 1653 O O . SER A 1 202 ? 21.158 -5.275 1.194 1.00 79.12 202 SER A O 1
ATOM 1655 N N . HIS A 1 203 ? 19.110 -6.021 1.741 1.00 75.44 203 HIS A N 1
ATOM 1656 C CA . HIS A 1 203 ? 18.396 -4.890 1.161 1.00 75.44 203 HIS A CA 1
ATOM 1657 C C . HIS A 1 203 ? 18.738 -3.594 1.903 1.00 75.44 203 HIS A C 1
ATOM 1659 O O . HIS A 1 203 ? 18.596 -3.517 3.129 1.00 75.44 203 HIS A O 1
ATOM 1665 N N . ILE A 1 204 ? 19.148 -2.568 1.157 1.00 74.44 204 ILE A N 1
ATOM 1666 C CA . ILE A 1 204 ? 19.460 -1.235 1.674 1.00 74.44 204 ILE A CA 1
ATOM 1667 C C . ILE A 1 204 ? 18.442 -0.237 1.100 1.00 74.44 204 ILE A C 1
ATOM 1669 O O . ILE A 1 204 ? 18.623 0.276 -0.013 1.00 74.44 204 ILE A O 1
ATOM 1673 N N . PRO A 1 205 ? 17.373 0.081 1.862 1.00 70.75 205 PRO A N 1
ATOM 1674 C CA . PRO A 1 205 ? 16.404 1.103 1.484 1.00 70.75 205 PRO A CA 1
ATOM 1675 C C . PRO A 1 205 ? 17.091 2.420 1.102 1.00 70.75 205 PRO A C 1
ATOM 1677 O O . PRO A 1 205 ? 17.974 2.897 1.814 1.00 70.75 205 PRO A O 1
ATOM 1680 N N . GLY A 1 206 ? 16.694 3.000 -0.032 1.00 61.59 206 GLY A N 1
ATOM 1681 C CA . GLY A 1 206 ? 17.224 4.270 -0.542 1.00 61.59 206 GLY A CA 1
ATOM 1682 C C . GLY A 1 206 ? 18.524 4.178 -1.355 1.00 61.59 206 GLY A C 1
ATOM 1683 O O . GLY A 1 206 ? 18.843 5.133 -2.056 1.00 61.59 206 GLY A O 1
ATOM 1684 N N . SER A 1 207 ? 19.256 3.056 -1.310 1.00 59.44 207 SER A N 1
ATOM 1685 C CA . SER A 1 207 ? 20.486 2.850 -2.105 1.00 59.44 207 SER A CA 1
ATOM 1686 C C . SER A 1 207 ? 20.325 1.836 -3.242 1.00 59.44 207 SER A C 1
ATOM 1688 O O . SER A 1 207 ? 20.986 1.977 -4.271 1.00 59.44 207 SER A O 1
ATOM 1690 N N . ASP A 1 208 ? 19.455 0.837 -3.079 1.00 60.03 208 ASP A N 1
ATOM 1691 C CA . ASP A 1 208 ? 19.197 -0.177 -4.108 1.00 60.03 208 ASP A CA 1
ATOM 1692 C C . ASP A 1 208 ? 18.316 0.366 -5.247 1.00 60.03 208 ASP A C 1
ATOM 1694 O O . ASP A 1 208 ? 17.461 1.230 -5.031 1.00 60.03 208 ASP A O 1
ATOM 1698 N N . ASP A 1 209 ? 18.483 -0.165 -6.468 1.00 58.50 209 ASP A N 1
ATOM 1699 C CA . ASP A 1 209 ? 17.577 0.141 -7.583 1.00 58.50 209 ASP A CA 1
ATOM 1700 C C . ASP A 1 209 ? 16.146 -0.292 -7.202 1.00 58.50 209 ASP A C 1
ATOM 1702 O O . ASP A 1 209 ? 15.939 -1.476 -6.910 1.00 58.50 209 ASP A O 1
ATOM 1706 N N . PRO A 1 210 ? 15.145 0.614 -7.210 1.00 55.59 210 PRO A N 1
ATOM 1707 C CA . PRO A 1 210 ? 13.784 0.309 -6.761 1.00 55.59 210 PRO A CA 1
ATOM 1708 C C . PRO A 1 210 ? 13.129 -0.889 -7.463 1.00 55.59 210 PRO A C 1
ATOM 1710 O O . PRO A 1 210 ? 12.197 -1.485 -6.926 1.00 55.59 210 PRO A O 1
ATOM 1713 N N . LEU A 1 211 ? 13.609 -1.246 -8.658 1.00 55.34 211 LEU A N 1
ATOM 1714 C CA . LEU A 1 211 ? 13.119 -2.379 -9.441 1.00 55.34 211 LEU A CA 1
ATOM 1715 C C . LEU A 1 211 ? 13.854 -3.699 -9.147 1.00 55.34 211 LEU A C 1
ATOM 1717 O O . LEU A 1 211 ? 13.298 -4.762 -9.409 1.00 55.34 211 LEU A O 1
ATOM 1721 N N . ALA A 1 212 ? 15.058 -3.668 -8.566 1.00 52.38 212 ALA A N 1
ATOM 1722 C CA . ALA A 1 212 ? 15.881 -4.865 -8.355 1.00 52.38 212 ALA A CA 1
ATOM 1723 C C . ALA A 1 212 ? 15.315 -5.820 -7.289 1.00 52.38 212 ALA A C 1
ATOM 1725 O O . ALA A 1 212 ? 15.530 -7.028 -7.364 1.00 52.38 212 ALA A O 1
ATOM 1726 N N . LEU A 1 213 ? 14.567 -5.296 -6.311 1.00 56.88 213 LEU A N 1
ATOM 1727 C CA . LEU A 1 213 ? 13.876 -6.090 -5.284 1.00 56.88 213 LEU A CA 1
ATOM 1728 C C . LEU A 1 213 ? 12.350 -6.031 -5.392 1.00 56.88 213 LEU A C 1
ATOM 1730 O O . LEU A 1 213 ? 11.653 -6.465 -4.467 1.00 56.88 213 LEU A O 1
ATOM 1734 N N . PHE A 1 214 ? 11.829 -5.538 -6.521 1.00 57.66 214 PHE A N 1
ATOM 1735 C CA . PHE A 1 214 ? 10.389 -5.425 -6.743 1.00 57.66 214 PHE A CA 1
ATOM 1736 C C . PHE A 1 214 ? 9.685 -6.764 -6.486 1.00 57.66 214 PHE A C 1
ATOM 1738 O O . PHE A 1 214 ? 8.759 -6.827 -5.688 1.00 57.66 214 PHE A O 1
ATOM 1745 N N . ASP A 1 215 ? 10.254 -7.830 -7.045 1.00 56.28 215 ASP A N 1
ATOM 1746 C CA . ASP A 1 215 ? 9.758 -9.210 -7.035 1.00 56.28 215 ASP A CA 1
ATOM 1747 C C . ASP A 1 215 ? 9.857 -9.944 -5.685 1.00 56.28 215 ASP A C 1
ATOM 1749 O O . ASP A 1 215 ? 9.396 -11.075 -5.534 1.00 56.28 215 ASP A O 1
ATOM 1753 N N . LYS A 1 216 ? 10.565 -9.363 -4.711 1.00 59.19 216 LYS A N 1
ATOM 1754 C CA . LYS A 1 216 ? 10.833 -10.006 -3.413 1.00 59.19 216 LYS A CA 1
ATOM 1755 C C . LYS A 1 216 ? 10.178 -9.275 -2.255 1.00 59.19 216 LYS A C 1
ATOM 1757 O O . LYS A 1 216 ? 9.781 -9.910 -1.280 1.00 59.19 216 LYS A O 1
ATOM 1762 N N . ILE A 1 217 ? 10.122 -7.948 -2.334 1.00 63.25 217 ILE A N 1
ATOM 1763 C CA . ILE A 1 217 ? 9.714 -7.094 -1.216 1.00 63.25 217 ILE A CA 1
ATOM 1764 C C . ILE A 1 217 ? 8.534 -6.205 -1.592 1.00 63.25 217 ILE A C 1
ATOM 1766 O O . ILE A 1 217 ? 7.720 -5.892 -0.727 1.00 63.25 217 ILE A O 1
ATOM 1770 N N . TYR A 1 218 ? 8.423 -5.776 -2.846 1.00 64.31 218 TYR A N 1
ATOM 1771 C CA . TYR A 1 218 ? 7.517 -4.690 -3.192 1.00 64.31 218 TYR A CA 1
ATOM 1772 C C . TYR A 1 218 ? 6.115 -5.157 -3.570 1.00 64.31 218 TYR A C 1
ATOM 1774 O O . TYR A 1 218 ? 5.144 -4.573 -3.098 1.00 64.31 218 TYR A O 1
ATOM 1782 N N . ASP A 1 219 ? 6.031 -6.176 -4.419 1.00 69.88 219 ASP A N 1
ATOM 1783 C CA . ASP A 1 219 ? 4.794 -6.660 -5.032 1.00 69.88 219 ASP A CA 1
ATOM 1784 C C . ASP A 1 219 ? 4.081 -7.736 -4.210 1.00 69.88 219 ASP A C 1
ATOM 1786 O O . ASP A 1 219 ? 3.009 -8.192 -4.600 1.00 69.88 219 ASP A O 1
ATOM 1790 N N . LYS A 1 220 ? 4.703 -8.201 -3.121 1.00 83.62 220 LYS A N 1
ATOM 1791 C CA . LYS A 1 220 ? 4.192 -9.330 -2.353 1.00 83.62 220 LYS A CA 1
ATOM 1792 C C . LYS A 1 220 ? 3.210 -8.880 -1.271 1.00 83.62 220 LYS A C 1
ATOM 1794 O O . LYS A 1 220 ? 3.548 -8.046 -0.429 1.00 83.62 220 LYS A O 1
ATOM 1799 N N . PRO A 1 221 ? 2.047 -9.540 -1.157 1.00 82.25 221 PRO A N 1
ATOM 1800 C CA . PRO A 1 221 ? 0.994 -9.128 -0.231 1.00 82.25 221 PRO A CA 1
ATOM 1801 C C . PRO A 1 221 ? 1.450 -9.180 1.236 1.00 82.25 221 PRO A C 1
ATOM 1803 O O . PRO A 1 221 ? 1.114 -8.315 2.047 1.00 82.25 221 PRO A O 1
ATOM 1806 N N . TRP A 1 222 ? 2.264 -10.173 1.607 1.00 84.00 222 TRP A N 1
ATOM 1807 C CA . TRP A 1 222 ? 2.715 -10.351 2.989 1.00 84.00 222 TRP A CA 1
ATOM 1808 C C . TRP A 1 222 ? 3.651 -9.246 3.481 1.00 84.00 222 TRP A C 1
ATOM 1810 O O . TRP A 1 222 ? 3.791 -9.107 4.693 1.00 84.00 222 TRP A O 1
ATOM 1820 N N . THR A 1 223 ? 4.263 -8.441 2.609 1.00 84.62 223 THR A N 1
ATOM 1821 C CA . THR A 1 223 ? 5.132 -7.331 3.038 1.00 84.62 223 THR A CA 1
ATOM 1822 C C . THR A 1 223 ? 4.376 -6.014 3.223 1.00 84.62 223 THR A C 1
ATOM 1824 O O . THR A 1 223 ? 4.854 -5.123 3.926 1.00 84.62 223 THR A O 1
ATOM 1827 N N . ARG A 1 224 ? 3.170 -5.903 2.648 1.00 87.75 224 ARG A N 1
ATOM 1828 C CA . ARG A 1 224 ? 2.345 -4.679 2.604 1.00 87.75 224 ARG A CA 1
ATOM 1829 C C . ARG A 1 224 ? 1.034 -4.767 3.384 1.00 87.75 224 ARG A C 1
ATOM 1831 O O . ARG A 1 224 ? 0.242 -3.827 3.377 1.00 87.75 224 ARG A O 1
ATOM 1838 N N . LEU A 1 225 ? 0.811 -5.863 4.108 1.00 92.25 225 LEU A N 1
ATOM 1839 C CA . LEU A 1 225 ? -0.422 -6.095 4.863 1.00 92.25 225 LEU A CA 1
ATOM 1840 C C . LEU A 1 225 ? -0.629 -5.099 6.026 1.00 92.25 225 LEU A C 1
ATOM 1842 O O . LEU A 1 225 ? -1.766 -4.781 6.384 1.00 92.25 225 LEU A O 1
ATOM 1846 N N . GLY A 1 226 ? 0.455 -4.584 6.617 1.00 94.25 226 GLY A N 1
ATOM 1847 C CA . GLY A 1 226 ? 0.413 -3.719 7.804 1.00 94.25 226 GLY A CA 1
ATOM 1848 C C . GLY A 1 226 ? -0.488 -2.480 7.672 1.00 94.25 226 GLY A C 1
ATOM 1849 O O . GLY A 1 226 ? -1.418 -2.331 8.474 1.00 94.25 226 GLY A O 1
ATOM 1850 N N . PRO A 1 227 ? -0.285 -1.611 6.659 1.00 96.81 227 PRO A N 1
ATOM 1851 C CA . PRO A 1 227 ? -1.148 -0.458 6.406 1.00 96.81 227 PRO A CA 1
ATOM 1852 C C . PRO A 1 227 ? -2.644 -0.772 6.375 1.00 96.81 227 PRO A C 1
ATOM 1854 O O . PRO A 1 227 ? -3.440 -0.052 6.982 1.00 96.81 227 PRO A O 1
ATOM 1857 N N . TYR A 1 228 ? -3.025 -1.869 5.717 1.00 97.75 228 TYR A N 1
ATOM 1858 C CA . TYR A 1 228 ? -4.417 -2.291 5.601 1.00 97.75 228 TYR A CA 1
ATOM 1859 C C . TYR A 1 228 ? -5.023 -2.640 6.968 1.00 97.75 228 TYR A C 1
ATOM 1861 O O . TYR A 1 228 ? -6.094 -2.142 7.326 1.00 97.75 228 TYR A O 1
ATOM 1869 N N . LEU A 1 229 ? -4.318 -3.447 7.768 1.00 97.56 229 LEU A N 1
ATOM 1870 C CA . LEU A 1 229 ? -4.768 -3.853 9.105 1.00 97.56 229 LEU A CA 1
ATOM 1871 C C . LEU A 1 229 ? -4.833 -2.668 10.081 1.00 97.56 229 LEU A C 1
ATOM 1873 O O . LEU A 1 229 ? -5.775 -2.576 10.870 1.00 97.56 229 LEU A O 1
ATOM 1877 N N . ILE A 1 230 ? -3.884 -1.728 10.009 1.00 98.25 230 ILE A N 1
ATOM 1878 C CA . ILE A 1 230 ? -3.942 -0.476 10.784 1.00 98.25 230 ILE A CA 1
ATOM 1879 C C . ILE A 1 230 ? -5.182 0.327 10.390 1.00 98.25 230 ILE A C 1
ATOM 1881 O O . ILE A 1 230 ? -5.927 0.760 11.269 1.00 98.25 230 ILE A O 1
ATOM 1885 N N . GLY A 1 231 ? -5.461 0.441 9.088 1.00 98.00 231 GLY A N 1
ATOM 1886 C CA . GLY A 1 231 ? -6.693 1.038 8.577 1.00 98.00 231 GLY A CA 1
ATOM 1887 C C . GLY A 1 231 ? -7.935 0.397 9.189 1.00 98.00 231 GLY A C 1
ATOM 1888 O O . GLY A 1 231 ? -8.791 1.102 9.727 1.00 98.00 231 GLY A O 1
ATOM 1889 N N . MET A 1 232 ? -8.013 -0.937 9.205 1.00 97.94 232 MET A N 1
ATOM 1890 C CA . MET A 1 232 ? -9.134 -1.658 9.818 1.00 97.94 232 MET A CA 1
ATOM 1891 C C . MET A 1 232 ? -9.321 -1.321 11.303 1.00 97.94 232 MET A C 1
ATOM 1893 O O . MET A 1 232 ? -10.457 -1.088 11.737 1.00 97.94 232 MET A O 1
ATOM 1897 N N . CYS A 1 233 ? -8.229 -1.264 12.071 1.00 97.75 233 CYS A N 1
ATOM 1898 C CA . CYS A 1 233 ? -8.244 -0.861 13.479 1.00 97.75 233 CYS A CA 1
ATOM 1899 C C . CYS A 1 233 ? -8.760 0.573 13.649 1.00 97.75 233 CYS A C 1
ATOM 1901 O O . CYS A 1 233 ? -9.618 0.825 14.499 1.00 97.75 233 CYS A O 1
ATOM 1903 N N . THR A 1 234 ? -8.295 1.509 12.816 1.00 97.50 234 THR A N 1
ATOM 1904 C CA . THR A 1 234 ? -8.761 2.903 12.820 1.00 97.50 234 THR A CA 1
ATOM 1905 C C . THR A 1 234 ? -10.249 2.999 12.484 1.00 97.50 234 THR A C 1
ATOM 1907 O O . THR A 1 234 ? -10.989 3.703 13.172 1.00 97.50 234 THR A O 1
ATOM 1910 N N . GLY A 1 235 ? -10.719 2.252 11.481 1.00 96.31 235 GLY A N 1
ATOM 1911 C CA . GLY A 1 235 ? -12.133 2.196 11.105 1.00 96.31 235 GLY A CA 1
ATOM 1912 C C . GLY A 1 235 ? -13.024 1.688 12.241 1.00 96.31 235 GLY A C 1
ATOM 1913 O O . GLY A 1 235 ? -14.060 2.289 12.535 1.00 96.31 235 GLY A O 1
ATOM 1914 N N . TRP A 1 236 ? -12.591 0.641 12.949 1.00 95.94 236 TRP A N 1
ATOM 1915 C CA . TRP A 1 236 ? -13.298 0.127 14.125 1.00 95.94 236 TRP A CA 1
ATOM 1916 C C . TRP A 1 236 ? -13.315 1.137 15.279 1.00 95.94 236 TRP A C 1
ATOM 1918 O O . TRP A 1 236 ? -14.367 1.360 15.882 1.00 95.94 236 TRP A O 1
ATOM 1928 N N . LEU A 1 237 ? -12.181 1.787 15.566 1.00 95.94 237 LEU A N 1
ATOM 1929 C CA . LEU A 1 237 ? -12.066 2.806 16.614 1.00 95.94 237 LEU A CA 1
ATOM 1930 C C . LEU A 1 237 ? -13.039 3.968 16.365 1.00 95.94 237 LEU A C 1
ATOM 1932 O O . LEU A 1 237 ? -13.787 4.357 17.267 1.00 95.94 237 LEU A O 1
ATOM 1936 N N . LEU A 1 238 ? -13.052 4.497 15.138 1.00 93.94 238 LEU A N 1
ATOM 1937 C CA . LEU A 1 238 ? -13.928 5.598 14.733 1.00 93.94 238 LEU A CA 1
ATOM 1938 C C . LEU A 1 238 ? -15.403 5.216 14.843 1.00 93.94 238 LEU A C 1
ATOM 1940 O O . LEU A 1 238 ? -16.197 6.004 15.358 1.00 93.94 238 LEU A O 1
ATOM 1944 N N . PHE A 1 239 ? -15.758 4.000 14.421 1.00 93.56 239 PHE A N 1
ATOM 1945 C CA . PHE A 1 239 ? -17.105 3.467 14.596 1.00 93.56 239 PHE A CA 1
ATOM 1946 C C . PHE A 1 239 ? -17.476 3.365 16.084 1.00 93.56 239 PHE A C 1
ATOM 1948 O O . PHE A 1 239 ? -18.490 3.918 16.505 1.00 93.56 239 PHE A O 1
ATOM 1955 N N . LYS A 1 240 ? -16.638 2.725 16.911 1.00 92.94 240 LYS A N 1
ATOM 1956 C CA . LYS A 1 240 ? -16.929 2.480 18.333 1.00 92.94 240 LYS A CA 1
ATOM 1957 C C . LYS A 1 240 ? -17.081 3.771 19.134 1.00 92.94 240 LYS A C 1
ATOM 1959 O O . LYS A 1 240 ? -17.856 3.816 20.088 1.00 92.94 240 LYS A O 1
ATOM 1964 N N . LYS A 1 241 ? -16.330 4.808 18.765 1.00 91.00 241 LYS A N 1
ATOM 1965 C CA . LYS A 1 241 ? -16.377 6.130 19.398 1.00 91.00 241 LYS A CA 1
ATOM 1966 C C . LYS A 1 241 ? -17.362 7.087 18.725 1.00 91.00 241 LYS A C 1
ATOM 1968 O O . LYS A 1 241 ? -17.435 8.236 19.144 1.00 91.00 241 LYS A O 1
ATOM 1973 N N . ASN A 1 242 ? -18.120 6.651 17.714 1.00 88.94 242 ASN A N 1
ATOM 1974 C CA . ASN A 1 242 ? -19.036 7.499 16.939 1.00 88.94 242 ASN A CA 1
ATOM 1975 C C . ASN A 1 242 ? -18.376 8.795 16.434 1.00 88.94 242 ASN A C 1
ATOM 1977 O O . ASN A 1 242 ? -19.000 9.853 16.452 1.00 88.94 242 ASN A O 1
ATOM 1981 N N . CYS A 1 243 ? -17.093 8.729 16.060 1.00 86.75 243 CYS A N 1
ATOM 1982 C CA . CYS A 1 243 ? -16.274 9.892 15.692 1.00 86.75 243 CYS A CA 1
ATOM 1983 C C . CYS A 1 243 ? -16.221 11.008 16.763 1.00 86.75 243 CYS A C 1
ATOM 1985 O O . CYS A 1 243 ? -15.879 12.145 16.459 1.00 86.75 243 CYS A O 1
ATOM 1987 N N . LYS A 1 244 ? -16.529 10.699 18.028 1.00 85.94 244 LYS A N 1
ATOM 1988 C CA . LYS A 1 244 ? -16.481 11.625 19.166 1.00 85.94 244 LYS A CA 1
ATOM 1989 C C . LYS A 1 244 ? -15.395 11.168 20.135 1.00 85.94 244 LYS A C 1
ATOM 1991 O O . LYS A 1 244 ? -15.625 10.333 21.007 1.00 85.94 244 LYS A O 1
ATOM 1996 N N . ILE A 1 245 ? -14.189 11.700 19.964 1.00 89.31 245 ILE A N 1
ATOM 1997 C CA . ILE A 1 245 ? -13.055 11.459 20.864 1.00 89.31 245 ILE A CA 1
ATOM 1998 C C . ILE A 1 245 ? -12.609 12.814 21.384 1.00 89.31 245 ILE A C 1
ATOM 2000 O O . ILE A 1 245 ? -12.147 13.636 20.603 1.00 89.31 245 ILE A O 1
ATOM 2004 N N . GLN A 1 246 ? -12.752 13.047 22.687 1.00 89.00 246 GLN A N 1
ATOM 2005 C CA . GLN A 1 246 ? -12.228 14.252 23.322 1.00 89.00 246 GLN A CA 1
ATOM 2006 C C . GLN A 1 246 ? -10.733 14.073 23.579 1.00 89.00 246 GLN A C 1
ATOM 2008 O O . GLN A 1 246 ? -10.320 13.081 24.180 1.00 89.00 246 GLN A O 1
ATOM 2013 N N . MET A 1 247 ? -9.929 15.024 23.111 1.00 89.56 247 MET A N 1
ATOM 2014 C CA . MET A 1 247 ? -8.473 14.993 23.243 1.00 89.56 247 MET A CA 1
ATOM 2015 C C . MET A 1 247 ? -7.981 16.247 23.960 1.00 89.56 247 MET A C 1
ATOM 2017 O O . MET A 1 247 ? -8.496 17.346 23.747 1.00 89.56 247 MET A O 1
ATOM 2021 N N . SER A 1 248 ? -6.970 16.089 24.814 1.00 92.81 248 SER A N 1
ATOM 2022 C CA . SER A 1 248 ? -6.301 17.230 25.436 1.00 92.81 248 SER A CA 1
ATOM 2023 C C . SER A 1 248 ? -5.413 17.950 24.417 1.00 92.81 248 SER A C 1
ATOM 2025 O O . SER A 1 248 ? -4.930 17.350 23.456 1.00 92.81 248 SER A O 1
ATOM 2027 N N . LYS A 1 249 ? -5.143 19.242 24.649 1.00 91.12 249 LYS A N 1
ATOM 2028 C CA . LYS A 1 249 ? -4.244 20.030 23.786 1.00 91.12 249 LYS A CA 1
ATOM 2029 C C . LYS A 1 249 ? -2.858 19.393 23.655 1.00 91.12 249 LYS A C 1
ATOM 2031 O O . LYS A 1 249 ? -2.285 19.424 22.574 1.00 91.12 249 LYS A O 1
ATOM 2036 N N . LEU A 1 250 ? -2.354 18.781 24.731 1.00 93.56 250 LEU A N 1
ATOM 2037 C CA . LEU A 1 250 ? -1.068 18.085 24.717 1.00 93.56 250 LEU A CA 1
ATOM 2038 C C . LEU A 1 250 ? -1.080 16.913 23.732 1.00 93.56 250 LEU A C 1
ATOM 2040 O O . LEU A 1 250 ? -0.192 16.838 22.895 1.00 93.56 250 LEU A O 1
ATOM 2044 N N . VAL A 1 251 ? -2.104 16.054 23.788 1.00 93.69 251 VAL A N 1
ATOM 2045 C CA . VAL A 1 251 ? -2.250 14.899 22.883 1.00 93.69 251 VAL A CA 1
ATOM 2046 C C . VAL A 1 251 ? -2.371 15.347 21.427 1.00 93.69 251 VAL A C 1
ATOM 2048 O O . VAL A 1 251 ? -1.813 14.712 20.539 1.00 93.69 251 VAL A O 1
ATOM 2051 N N . LEU A 1 252 ? -3.056 16.466 21.178 1.00 93.00 252 LEU A N 1
ATOM 2052 C CA . LEU A 1 252 ? -3.160 17.025 19.834 1.00 93.00 252 LEU A CA 1
ATOM 2053 C C . LEU A 1 252 ? -1.805 17.489 19.302 1.00 93.00 252 LEU A C 1
ATOM 2055 O O . LEU A 1 252 ? -1.427 17.115 18.195 1.00 93.00 252 LEU A O 1
ATOM 2059 N N . ILE A 1 253 ? -1.074 18.281 20.088 1.00 92.94 253 ILE A N 1
ATOM 2060 C CA . ILE A 1 253 ? 0.239 18.799 19.690 1.00 92.94 253 ILE A CA 1
ATOM 2061 C C . ILE A 1 253 ? 1.203 17.638 19.458 1.00 92.94 253 ILE A C 1
ATOM 2063 O O . ILE A 1 253 ? 1.802 17.566 18.390 1.00 92.94 253 ILE A O 1
ATOM 2067 N N . THR A 1 254 ? 1.313 16.705 20.408 1.00 94.44 254 THR A N 1
ATOM 2068 C CA . THR A 1 254 ? 2.242 15.574 20.293 1.00 94.44 254 THR A CA 1
ATOM 2069 C C . THR A 1 254 ? 1.879 14.644 19.145 1.00 94.44 254 THR A C 1
ATOM 2071 O O . THR A 1 254 ? 2.766 14.204 18.423 1.00 94.44 254 THR A O 1
ATOM 2074 N N . GLY A 1 255 ? 0.593 14.364 18.929 1.00 94.56 255 GLY A N 1
ATOM 2075 C CA . GLY A 1 255 ? 0.161 13.510 17.830 1.00 94.56 255 GLY A CA 1
ATOM 2076 C C . GLY A 1 255 ? 0.446 14.133 16.462 1.00 94.56 255 GLY A C 1
ATOM 2077 O O . GLY A 1 255 ? 0.942 13.443 15.570 1.00 94.56 255 GLY A O 1
ATOM 2078 N N . TRP A 1 256 ? 0.202 15.439 16.292 1.00 95.12 256 TRP A N 1
ATOM 2079 C CA . TRP A 1 256 ? 0.511 16.142 15.043 1.00 95.12 256 TRP A CA 1
ATOM 2080 C C . TRP A 1 256 ? 2.014 16.228 14.785 1.00 95.12 256 TRP A C 1
ATOM 2082 O O . TRP A 1 256 ? 2.448 15.906 13.679 1.00 95.12 256 TRP A O 1
ATOM 2092 N N . THR A 1 257 ? 2.813 16.615 15.786 1.00 95.56 257 THR A N 1
ATOM 2093 C CA . THR A 1 257 ? 4.271 16.706 15.616 1.00 95.56 257 THR A CA 1
ATOM 2094 C C . THR A 1 257 ? 4.894 15.343 15.351 1.00 95.56 257 THR A C 1
ATOM 2096 O O . THR A 1 257 ? 5.720 15.230 14.447 1.00 95.56 257 THR A O 1
ATOM 2099 N N . LEU A 1 258 ? 4.462 14.299 16.062 1.00 96.50 258 LEU A N 1
ATOM 2100 C CA . LEU A 1 258 ? 4.944 12.938 15.845 1.00 96.50 258 LEU A CA 1
ATOM 2101 C C . LEU A 1 258 ? 4.562 12.427 14.455 1.00 96.50 258 LEU A C 1
ATOM 2103 O O . LEU A 1 258 ? 5.418 11.906 13.748 1.00 96.50 258 LEU A O 1
ATOM 2107 N N . SER A 1 259 ? 3.310 12.615 14.033 1.00 96.25 259 SER A N 1
ATOM 2108 C CA . SER A 1 259 ? 2.849 12.131 12.726 1.00 96.25 259 SER A CA 1
ATOM 2109 C C . SER A 1 259 ? 3.580 12.821 11.581 1.00 96.25 259 SER A C 1
ATOM 2111 O O . SER A 1 259 ? 4.083 12.151 10.686 1.00 96.25 259 SER A O 1
ATOM 2113 N N . ILE A 1 260 ? 3.700 14.152 11.622 1.00 95.62 260 ILE A N 1
ATOM 2114 C CA . ILE A 1 260 ? 4.438 14.910 10.601 1.00 95.62 260 ILE A CA 1
ATOM 2115 C C . ILE A 1 260 ? 5.922 14.530 10.626 1.00 95.62 260 ILE A C 1
ATOM 2117 O O . ILE A 1 260 ? 6.501 14.290 9.570 1.00 95.62 260 ILE A O 1
ATOM 2121 N N . GLY A 1 261 ? 6.522 14.415 11.814 1.00 96.81 261 GLY A N 1
ATOM 2122 C CA . GLY A 1 261 ? 7.918 14.012 11.974 1.00 96.81 261 GLY A CA 1
ATOM 2123 C C . GLY A 1 261 ? 8.206 12.630 11.387 1.00 96.81 261 GLY A C 1
ATOM 2124 O O . GLY A 1 261 ? 9.187 12.474 10.667 1.00 96.81 261 GLY A O 1
ATOM 2125 N N . VAL A 1 262 ? 7.327 11.650 11.622 1.00 96.50 262 VAL A N 1
ATOM 2126 C CA . VAL A 1 262 ? 7.442 10.299 11.047 1.00 96.50 262 VAL A CA 1
ATOM 2127 C C . VAL A 1 262 ? 7.238 10.317 9.532 1.00 96.50 262 VAL A C 1
ATOM 2129 O O . VAL A 1 262 ? 8.000 9.684 8.813 1.00 96.50 262 VAL A O 1
ATOM 2132 N N . LEU A 1 263 ? 6.249 11.045 9.006 1.00 95.56 263 LEU A N 1
ATOM 2133 C CA . LEU A 1 263 ? 6.042 11.121 7.552 1.00 95.56 263 LEU A CA 1
ATOM 2134 C C . LEU A 1 263 ? 7.253 11.752 6.847 1.00 95.56 263 LEU A C 1
ATOM 2136 O O . LEU A 1 263 ? 7.713 11.236 5.830 1.00 95.56 263 LEU A O 1
ATOM 2140 N N . LEU A 1 264 ? 7.802 12.834 7.408 1.00 95.00 264 LEU A N 1
ATOM 2141 C CA . LEU A 1 264 ? 8.996 13.488 6.873 1.00 95.00 264 LEU A CA 1
ATOM 2142 C C . LEU A 1 264 ? 10.238 12.601 6.995 1.00 95.00 264 LEU A C 1
ATOM 2144 O O . LEU A 1 264 ? 11.021 12.541 6.050 1.00 95.00 264 LEU A O 1
ATOM 2148 N N . SER A 1 265 ? 10.416 11.888 8.111 1.00 93.81 265 SER A N 1
ATOM 2149 C CA . SER A 1 265 ? 11.557 10.983 8.280 1.00 93.81 265 SER A CA 1
ATOM 2150 C C . SER A 1 265 ? 11.485 9.777 7.345 1.00 93.81 265 SER A C 1
ATOM 2152 O O . SER A 1 265 ? 12.513 9.345 6.835 1.00 93.81 265 SER A O 1
ATOM 2154 N N . LEU A 1 266 ? 10.290 9.264 7.048 1.00 92.56 266 LEU A N 1
ATOM 2155 C CA . LEU A 1 266 ? 10.126 8.179 6.083 1.00 92.56 266 LEU A CA 1
ATOM 2156 C C . LEU A 1 266 ? 10.435 8.628 4.650 1.00 92.56 266 LEU A C 1
ATOM 2158 O O . LEU A 1 266 ? 11.074 7.880 3.918 1.00 92.56 266 LEU A O 1
ATOM 2162 N N . VAL A 1 267 ? 10.039 9.843 4.256 1.00 91.38 267 VAL A N 1
ATOM 2163 C CA . VAL A 1 267 ? 10.268 10.344 2.887 1.00 91.38 267 VAL A CA 1
ATOM 2164 C C . VAL A 1 267 ? 11.687 10.872 2.683 1.00 91.38 267 VAL A C 1
ATOM 2166 O O . VAL A 1 267 ? 12.284 10.595 1.647 1.00 91.38 267 VAL A O 1
ATOM 2169 N N . TYR A 1 268 ? 12.233 11.622 3.641 1.00 91.06 268 TYR A N 1
ATOM 2170 C CA . TYR A 1 268 ? 13.503 12.344 3.486 1.00 91.06 268 TYR A CA 1
ATOM 2171 C C . TYR A 1 268 ? 14.622 11.842 4.403 1.00 91.06 268 TYR A C 1
ATOM 2173 O O . TYR A 1 268 ? 15.781 12.180 4.189 1.00 91.06 268 TYR A O 1
ATOM 2181 N N . GLY A 1 269 ? 14.318 11.037 5.422 1.00 87.75 269 GLY A N 1
ATO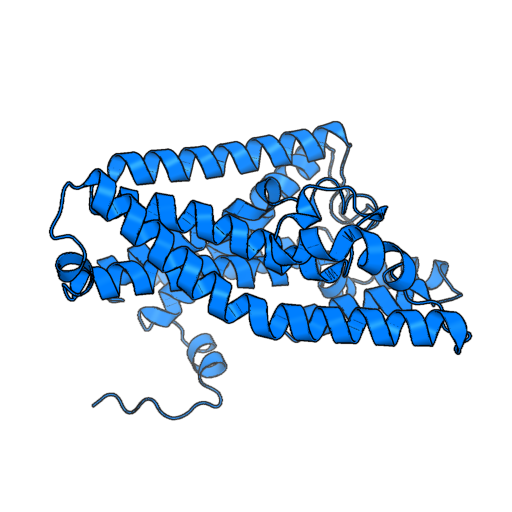M 2182 C CA . GLY A 1 269 ? 15.297 10.631 6.438 1.00 87.75 269 GLY A CA 1
ATOM 2183 C C . GLY A 1 269 ? 16.359 9.644 5.953 1.00 87.75 269 GLY A C 1
ATOM 2184 O O . GLY A 1 269 ? 17.339 9.435 6.656 1.00 87.75 269 GLY A O 1
ATOM 2185 N N . LEU A 1 270 ? 16.193 9.058 4.763 1.00 85.56 270 LEU A N 1
ATOM 2186 C CA . LEU A 1 270 ? 17.215 8.223 4.122 1.00 85.56 270 LEU A CA 1
ATOM 2187 C C . LEU A 1 270 ? 18.179 9.020 3.229 1.00 85.56 270 LEU A C 1
ATOM 2189 O O . LEU A 1 270 ? 19.090 8.435 2.644 1.00 85.56 270 LEU A O 1
ATOM 2193 N N . TYR A 1 271 ? 18.004 10.341 3.122 1.00 85.06 271 TYR A N 1
ATOM 2194 C CA . TYR A 1 271 ? 18.881 11.194 2.326 1.00 85.06 271 TYR A CA 1
ATOM 2195 C C . TYR A 1 271 ? 20.342 11.058 2.782 1.00 85.06 271 TYR A C 1
ATOM 2197 O O . TYR A 1 271 ? 20.642 11.199 3.968 1.00 85.06 271 TYR A O 1
ATOM 2205 N N . GLU A 1 272 ? 21.227 10.715 1.839 1.00 81.06 272 GLU A N 1
ATOM 2206 C CA . GLU A 1 272 ? 22.666 10.460 2.048 1.00 81.06 272 GLU A CA 1
ATOM 2207 C C . GLU A 1 272 ? 23.007 9.475 3.186 1.00 81.06 272 GLU A C 1
ATOM 2209 O O . GLU A 1 272 ? 24.151 9.382 3.634 1.00 81.06 272 GLU A O 1
ATOM 2214 N N . THR A 1 273 ? 22.035 8.677 3.631 1.00 81.69 273 THR A N 1
ATOM 2215 C CA . THR A 1 273 ? 22.197 7.769 4.765 1.00 81.69 273 THR A CA 1
ATOM 2216 C C . THR A 1 273 ? 22.383 6.345 4.270 1.00 81.69 273 THR A C 1
ATOM 2218 O O . THR A 1 273 ? 21.547 5.796 3.556 1.00 81.69 273 THR A O 1
ATOM 2221 N N . LYS A 1 274 ? 23.474 5.706 4.695 1.00 80.31 274 LYS A N 1
ATOM 2222 C CA . LYS A 1 274 ? 23.708 4.281 4.451 1.00 80.31 274 LYS A CA 1
ATOM 2223 C C . LYS A 1 274 ? 23.326 3.489 5.687 1.00 80.31 274 LYS A C 1
ATOM 2225 O O . LYS A 1 274 ? 24.000 3.559 6.714 1.00 80.31 274 LYS A O 1
ATOM 2230 N N . LEU A 1 275 ? 22.239 2.736 5.582 1.00 82.94 275 LEU A N 1
ATOM 2231 C CA . LEU A 1 275 ? 21.818 1.831 6.642 1.00 82.94 275 LEU A CA 1
ATOM 2232 C C . LEU A 1 275 ? 22.683 0.570 6.629 1.00 82.94 275 LEU A C 1
ATOM 2234 O O . LEU A 1 275 ? 23.028 0.052 5.568 1.00 82.94 275 LEU A O 1
ATOM 2238 N N . ASN A 1 276 ? 23.000 0.041 7.814 1.00 85.88 276 ASN A N 1
ATOM 2239 C CA . ASN A 1 276 ? 23.494 -1.332 7.888 1.00 85.88 276 ASN A CA 1
ATOM 2240 C C . ASN A 1 276 ? 22.341 -2.312 7.551 1.00 85.88 276 ASN A C 1
ATOM 2242 O O . ASN A 1 276 ? 21.172 -1.933 7.680 1.00 85.88 276 ASN A O 1
ATOM 2246 N N . PRO A 1 277 ? 22.626 -3.576 7.191 1.00 84.75 277 PRO A N 1
ATOM 2247 C CA . PRO A 1 277 ? 21.585 -4.542 6.824 1.00 84.75 277 PRO A CA 1
ATOM 2248 C C . PRO A 1 277 ? 20.513 -4.786 7.902 1.00 84.75 277 PRO A C 1
ATOM 2250 O O . PRO A 1 277 ? 19.342 -4.967 7.581 1.00 84.75 277 PRO A O 1
ATOM 2253 N N . TRP A 1 278 ? 20.873 -4.745 9.188 1.00 87.94 278 TRP A N 1
ATOM 2254 C CA . TRP A 1 278 ? 19.921 -4.870 10.300 1.00 87.94 278 TRP A CA 1
ATOM 2255 C C . TRP A 1 278 ? 18.965 -3.675 10.390 1.00 87.94 278 TRP A C 1
ATOM 2257 O O . TRP A 1 278 ? 17.755 -3.849 10.557 1.00 87.94 278 TRP A O 1
ATOM 2267 N N . LEU A 1 279 ? 19.490 -2.456 10.253 1.00 88.56 279 LEU A N 1
ATOM 2268 C CA . LEU A 1 279 ? 18.700 -1.226 10.236 1.00 88.56 279 LEU A CA 1
ATOM 2269 C C . LEU A 1 279 ? 17.848 -1.136 8.967 1.00 88.56 279 LEU A C 1
ATOM 2271 O O . LEU A 1 279 ? 16.689 -0.745 9.057 1.00 88.56 279 LEU A O 1
ATOM 2275 N N . GLY A 1 280 ? 18.375 -1.557 7.815 1.00 87.44 280 GLY A N 1
ATOM 2276 C CA . GLY A 1 280 ? 17.637 -1.649 6.553 1.00 87.44 280 GLY A CA 1
ATOM 2277 C C . GLY A 1 280 ? 16.471 -2.634 6.633 1.00 87.44 280 GLY A C 1
ATOM 2278 O O . GLY A 1 280 ? 15.351 -2.300 6.242 1.00 87.44 280 GLY A O 1
ATOM 2279 N N . ALA A 1 281 ? 16.686 -3.807 7.233 1.00 88.25 281 ALA A N 1
ATOM 2280 C CA . ALA A 1 281 ? 15.627 -4.784 7.479 1.00 88.25 281 ALA A CA 1
ATOM 2281 C C . ALA A 1 281 ? 14.563 -4.259 8.455 1.00 88.25 281 ALA A C 1
ATOM 2283 O O . ALA A 1 281 ? 13.362 -4.381 8.201 1.00 88.25 281 ALA A O 1
ATOM 2284 N N . THR A 1 282 ? 14.993 -3.604 9.537 1.00 90.88 282 THR A N 1
ATOM 2285 C CA . THR A 1 282 ? 14.082 -2.984 10.511 1.00 90.88 282 THR A CA 1
ATOM 2286 C C . THR A 1 282 ? 13.245 -1.889 9.851 1.00 90.88 282 THR A C 1
ATOM 2288 O O . THR A 1 282 ? 12.021 -1.893 9.971 1.00 90.88 282 THR A O 1
ATOM 2291 N N . TYR A 1 283 ? 13.882 -1.002 9.082 1.00 90.88 283 TYR A N 1
ATOM 2292 C CA . TYR A 1 283 ? 13.201 0.041 8.321 1.00 90.88 283 TYR A CA 1
ATOM 2293 C C . TYR A 1 283 ? 12.193 -0.563 7.337 1.00 90.88 283 TYR A C 1
ATOM 2295 O O . TYR A 1 283 ? 11.030 -0.169 7.338 1.00 90.88 283 TYR A O 1
ATOM 2303 N N . SER A 1 284 ? 12.589 -1.568 6.555 1.00 89.12 284 SER A N 1
ATOM 2304 C CA . SER A 1 284 ? 11.711 -2.220 5.570 1.00 89.12 284 SER A CA 1
ATOM 2305 C C . SER A 1 284 ? 10.485 -2.866 6.222 1.00 89.12 284 SER A C 1
ATOM 2307 O O . SER A 1 284 ? 9.377 -2.760 5.707 1.00 89.12 284 SER A O 1
ATOM 2309 N N . SER A 1 285 ? 10.660 -3.499 7.385 1.00 91.31 285 SER A N 1
ATOM 2310 C CA . SER A 1 285 ? 9.564 -4.171 8.096 1.00 91.31 285 SER A CA 1
ATOM 2311 C C . SER A 1 285 ? 8.574 -3.211 8.768 1.00 91.31 285 SER A C 1
ATOM 2313 O O . SER A 1 285 ? 7.374 -3.486 8.779 1.00 91.31 285 SER A O 1
ATOM 2315 N N . LEU A 1 286 ? 9.046 -2.082 9.309 1.00 93.75 286 LEU A N 1
ATOM 2316 C CA . LEU A 1 286 ? 8.230 -1.196 10.150 1.00 93.75 286 LEU A CA 1
ATOM 2317 C C . LEU A 1 286 ? 7.763 0.081 9.447 1.00 93.75 286 LEU A C 1
ATOM 2319 O O . LEU A 1 286 ? 6.733 0.631 9.837 1.00 93.75 286 LEU A O 1
ATOM 2323 N N . SER A 1 287 ? 8.473 0.558 8.423 1.00 93.75 287 SER A N 1
ATOM 2324 C CA . SER A 1 287 ? 8.203 1.850 7.768 1.00 93.75 287 SER A CA 1
ATOM 2325 C C . SER A 1 287 ? 6.778 1.964 7.227 1.00 93.75 287 SER A C 1
ATOM 2327 O O . SER A 1 287 ? 6.094 2.941 7.521 1.00 93.75 287 SER A O 1
ATOM 2329 N N . HIS A 1 288 ? 6.285 0.940 6.525 1.00 93.81 288 HIS A N 1
ATOM 2330 C CA . HIS A 1 288 ? 4.915 0.902 6.001 1.00 93.81 288 HIS A CA 1
ATOM 2331 C C . HIS A 1 288 ? 3.865 1.010 7.120 1.00 93.81 288 HIS A C 1
ATOM 2333 O O . HIS A 1 288 ? 2.866 1.721 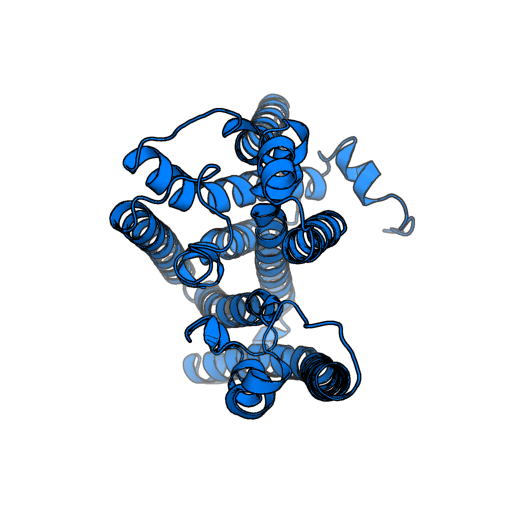7.002 1.00 93.81 288 HIS A O 1
ATOM 2339 N N . SER A 1 289 ? 4.111 0.351 8.255 1.00 95.88 289 SER A N 1
ATOM 2340 C CA . SER A 1 289 ? 3.215 0.422 9.415 1.00 95.88 289 SER A CA 1
ATOM 2341 C C . SER A 1 289 ? 3.301 1.777 10.119 1.00 95.88 289 SER A C 1
ATOM 2343 O O . SER A 1 289 ? 2.274 2.341 10.490 1.00 95.88 289 SER A O 1
ATOM 2345 N N . ALA A 1 290 ? 4.501 2.344 10.250 1.00 96.88 290 ALA A N 1
ATOM 2346 C CA . ALA A 1 290 ? 4.707 3.681 10.800 1.00 96.88 290 ALA A CA 1
ATOM 2347 C C . ALA A 1 290 ? 4.017 4.759 9.946 1.00 96.88 290 ALA A C 1
ATOM 2349 O O . ALA A 1 290 ? 3.338 5.628 10.492 1.00 96.88 290 ALA A O 1
ATOM 2350 N N . TRP A 1 291 ? 4.098 4.652 8.615 1.00 97.31 291 TRP A N 1
ATOM 2351 C CA . TRP A 1 291 ? 3.364 5.506 7.679 1.00 97.31 291 TRP A CA 1
ATOM 2352 C C . TRP A 1 291 ? 1.856 5.452 7.941 1.00 97.31 291 TRP A C 1
ATOM 2354 O O . TRP A 1 291 ? 1.208 6.481 8.139 1.00 97.31 291 TRP A O 1
ATOM 2364 N N . ALA A 1 292 ? 1.296 4.243 8.019 1.00 97.56 292 ALA A N 1
ATOM 2365 C CA . ALA A 1 292 ? -0.127 4.050 8.265 1.00 97.56 292 ALA A CA 1
ATOM 2366 C C . ALA A 1 292 ? -0.577 4.517 9.659 1.00 97.56 292 ALA A C 1
ATOM 2368 O O . ALA A 1 292 ? -1.686 5.028 9.788 1.00 97.56 292 ALA A O 1
ATOM 2369 N N . LEU A 1 293 ? 0.261 4.402 10.696 1.00 97.69 293 LEU A N 1
ATOM 2370 C CA . LEU A 1 293 ? -0.032 4.949 12.029 1.00 97.69 293 LEU A CA 1
ATOM 2371 C C . LEU A 1 293 ? -0.090 6.482 12.022 1.00 97.69 293 LEU A C 1
ATOM 2373 O O . LEU A 1 293 ? -0.996 7.062 12.623 1.00 97.69 293 LEU A O 1
ATOM 2377 N N . SER A 1 294 ? 0.819 7.141 11.301 1.00 97.75 294 SER A N 1
ATOM 2378 C CA . SER A 1 294 ? 0.775 8.596 11.117 1.00 97.75 294 SER A CA 1
ATOM 2379 C C . SER A 1 294 ? -0.492 9.031 10.379 1.00 97.75 294 SER A C 1
ATOM 2381 O O . SER A 1 294 ? -1.150 9.992 10.778 1.00 97.75 294 SER A O 1
ATOM 2383 N N . LEU A 1 295 ? -0.900 8.289 9.343 1.00 96.88 295 LEU A N 1
ATOM 2384 C CA . LEU A 1 295 ? -2.178 8.527 8.663 1.00 96.88 295 LEU A CA 1
ATOM 2385 C C . LEU A 1 295 ? -3.380 8.268 9.576 1.00 96.88 295 LEU A C 1
ATOM 2387 O O . LEU A 1 295 ? -4.340 9.039 9.553 1.00 96.88 295 LEU A O 1
ATOM 2391 N N . ALA A 1 296 ? -3.329 7.224 10.406 1.00 97.38 296 ALA A N 1
ATOM 2392 C CA . ALA A 1 296 ? -4.373 6.916 11.375 1.00 97.38 296 ALA A CA 1
ATOM 2393 C C . ALA A 1 296 ? -4.605 8.083 12.333 1.00 97.38 296 ALA A C 1
ATOM 2395 O O . ALA A 1 296 ? -5.755 8.464 12.555 1.00 97.38 296 ALA A O 1
ATOM 2396 N N . TRP A 1 297 ? -3.535 8.689 12.851 1.00 96.44 297 TRP A N 1
ATOM 2397 C CA . TRP A 1 297 ? -3.645 9.890 13.672 1.00 96.44 297 TRP A CA 1
ATOM 2398 C C . TRP A 1 297 ? -4.301 11.047 12.913 1.00 96.44 297 TRP A C 1
ATOM 2400 O O . TRP A 1 297 ? -5.271 11.619 13.411 1.00 96.44 297 TRP A O 1
ATOM 2410 N N . ILE A 1 298 ? -3.822 11.360 11.703 1.00 94.69 298 ILE A N 1
ATOM 2411 C CA . ILE A 1 298 ? -4.360 12.458 10.883 1.00 94.69 298 ILE A CA 1
ATOM 2412 C C . ILE A 1 298 ? -5.860 12.264 10.646 1.00 94.69 298 ILE A C 1
ATOM 2414 O O . ILE A 1 298 ? -6.644 13.188 10.866 1.00 94.69 298 ILE A O 1
ATOM 2418 N N . VAL A 1 299 ? -6.279 11.061 10.245 1.00 94.44 299 VAL A N 1
ATOM 2419 C CA . VAL A 1 299 ? -7.694 10.766 9.992 1.00 94.44 299 VAL A CA 1
ATOM 2420 C C . VAL A 1 299 ? -8.515 10.845 11.271 1.00 94.44 299 VAL A C 1
ATOM 2422 O O . VAL A 1 299 ? -9.598 11.426 11.248 1.00 94.44 299 VAL A O 1
ATOM 2425 N N . VAL A 1 300 ? -8.022 10.314 12.393 1.00 93.88 300 VAL A N 1
ATOM 2426 C CA . VAL A 1 300 ? -8.730 10.409 13.676 1.00 93.88 300 VAL A CA 1
ATOM 2427 C C . VAL A 1 300 ? -8.901 11.867 14.089 1.00 93.88 300 VAL A C 1
ATOM 2429 O O . VAL A 1 300 ? -10.026 12.261 14.385 1.00 93.88 300 VAL A O 1
ATOM 2432 N N . ALA A 1 301 ? -7.838 12.672 14.051 1.00 93.00 301 ALA A N 1
ATOM 2433 C CA . ALA A 1 301 ? -7.889 14.089 14.401 1.00 93.00 301 ALA A CA 1
ATOM 2434 C C . ALA A 1 301 ? -8.860 14.869 13.501 1.00 93.00 301 ALA A C 1
ATOM 2436 O O . ALA A 1 301 ? -9.651 15.665 14.003 1.00 93.00 301 ALA A O 1
ATOM 2437 N N . CYS A 1 302 ? -8.856 14.616 12.188 1.00 91.12 302 CYS A N 1
ATOM 2438 C CA . CYS A 1 302 ? -9.787 15.267 11.262 1.00 91.12 302 CYS A CA 1
ATOM 2439 C C . CYS A 1 302 ? -11.240 14.849 11.528 1.00 91.12 302 CYS A C 1
ATOM 2441 O O . CYS A 1 302 ? -12.115 15.699 11.670 1.00 91.12 302 CYS A O 1
ATOM 2443 N N . MET A 1 303 ? -11.501 13.548 11.676 1.00 89.19 303 MET A N 1
ATOM 2444 C CA . MET A 1 303 ? -12.854 13.014 11.868 1.00 89.19 303 MET A CA 1
ATOM 2445 C C . MET A 1 303 ? -13.490 13.392 13.210 1.00 89.19 303 MET A C 1
ATOM 2447 O O . MET A 1 303 ? -14.715 13.356 13.316 1.00 89.19 303 MET A O 1
ATOM 2451 N N . THR A 1 304 ? -12.693 13.728 14.228 1.00 88.31 304 THR A N 1
ATOM 2452 C CA . THR A 1 304 ? -13.190 14.145 15.550 1.00 88.31 304 THR A CA 1
ATOM 2453 C C . THR A 1 304 ? -13.230 15.662 15.750 1.00 88.31 304 THR A C 1
ATOM 2455 O O . THR A 1 304 ? -13.538 16.116 16.851 1.00 88.31 304 THR A O 1
ATOM 2458 N N . GLY A 1 305 ? -12.978 16.449 14.696 1.00 85.50 305 GLY A N 1
ATOM 2459 C CA . GLY A 1 305 ? -13.103 17.912 14.712 1.00 85.50 305 GLY A CA 1
ATOM 2460 C C . GLY A 1 305 ? -11.833 18.672 15.110 1.00 85.50 305 GLY A C 1
ATOM 2461 O O . GLY A 1 305 ? -11.883 19.880 15.319 1.00 85.50 305 GLY A O 1
ATOM 2462 N N . TYR A 1 306 ? -10.684 17.997 15.184 1.00 87.06 306 TYR A N 1
ATOM 2463 C CA . TYR A 1 306 ? -9.375 18.592 15.486 1.00 87.06 306 TYR A CA 1
ATOM 2464 C C . TYR A 1 306 ? -8.447 18.667 14.257 1.00 87.06 306 TYR A C 1
ATOM 2466 O O . TYR A 1 306 ? -7.225 18.728 14.398 1.00 87.06 306 TYR A O 1
ATOM 2474 N N . GLY A 1 307 ? -9.012 18.659 13.045 1.00 79.00 307 GLY A N 1
ATOM 2475 C CA . GLY A 1 307 ? -8.252 18.674 11.788 1.00 79.00 307 GLY A CA 1
ATOM 2476 C C . GLY A 1 307 ? -7.657 20.034 11.400 1.00 79.00 307 GLY A C 1
ATOM 2477 O O . GLY A 1 307 ? -6.733 20.092 10.591 1.00 79.00 307 GLY A O 1
ATOM 2478 N N . GLY A 1 308 ? -8.143 21.138 11.977 1.00 83.31 308 GLY A N 1
ATOM 2479 C CA . GLY A 1 308 ? -7.582 22.478 11.768 1.00 83.31 308 GLY A CA 1
ATOM 2480 C C . GLY A 1 308 ? -7.453 22.863 10.287 1.00 83.31 308 GLY A C 1
ATOM 2481 O O . GLY A 1 308 ? -8.439 22.905 9.556 1.00 83.31 308 GLY A O 1
ATOM 2482 N N . VAL A 1 309 ? -6.229 23.171 9.843 1.00 78.94 309 VAL A N 1
ATOM 2483 C CA . VAL A 1 309 ? -5.927 23.547 8.446 1.00 78.94 309 VAL A CA 1
ATOM 2484 C C . VAL A 1 309 ? -6.088 22.365 7.487 1.00 78.94 309 VAL A C 1
ATOM 2486 O O . VAL A 1 309 ? -6.547 22.548 6.364 1.00 78.94 309 VAL A O 1
ATOM 2489 N N . VAL A 1 310 ? -5.749 21.155 7.931 1.00 78.69 310 VAL A N 1
ATOM 2490 C CA . VAL A 1 310 ? -5.810 19.945 7.100 1.00 78.69 310 VAL A CA 1
ATOM 2491 C C . VAL A 1 310 ? -7.252 19.635 6.698 1.00 78.69 310 VAL A C 1
ATOM 2493 O O . VAL A 1 310 ? -7.510 19.298 5.546 1.00 78.69 310 VAL A O 1
ATOM 2496 N N . ASP A 1 311 ? -8.201 19.847 7.610 1.00 77.94 311 ASP A N 1
ATOM 2497 C CA . ASP A 1 311 ? -9.627 19.684 7.321 1.00 77.94 311 ASP A CA 1
ATOM 2498 C C . ASP A 1 311 ? -10.101 20.661 6.230 1.00 77.94 311 ASP A C 1
ATOM 2500 O O . ASP A 1 311 ? -10.790 20.267 5.293 1.00 77.94 311 ASP A O 1
ATOM 2504 N N . LYS A 1 312 ? -9.630 21.916 6.265 1.00 74.56 312 LYS A N 1
ATOM 2505 C CA . LYS A 1 312 ? -9.929 22.907 5.217 1.00 74.56 312 LYS A CA 1
ATOM 2506 C C . LYS A 1 312 ? -9.369 22.492 3.857 1.00 74.56 312 LYS A C 1
ATOM 2508 O O . LYS A 1 312 ? -10.054 22.649 2.853 1.00 74.56 312 LYS A O 1
ATOM 2513 N N . ILE A 1 313 ? -8.15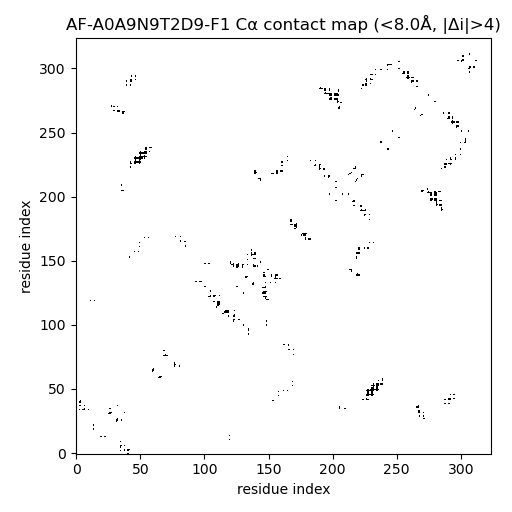2 21.946 3.818 1.00 75.88 313 ILE A N 1
ATOM 2514 C CA . ILE A 1 313 ? -7.524 21.465 2.578 1.00 75.88 313 ILE A CA 1
ATOM 2515 C C . ILE A 1 313 ? -8.318 20.297 1.987 1.00 75.88 313 ILE A C 1
ATOM 2517 O O . ILE A 1 313 ? -8.571 20.287 0.787 1.00 75.88 313 ILE A O 1
ATOM 2521 N N . PHE A 1 314 ? -8.757 19.342 2.810 1.00 68.44 314 PHE A N 1
ATOM 2522 C CA . PHE A 1 314 ? -9.560 18.214 2.331 1.00 68.44 314 PHE A CA 1
ATOM 2523 C C . PHE A 1 314 ? -10.989 18.599 1.921 1.00 68.44 314 PHE A C 1
ATOM 2525 O O . PHE A 1 314 ? -11.609 17.875 1.144 1.00 68.44 314 PHE A O 1
ATOM 2532 N N . GLN A 1 315 ? -11.511 19.725 2.410 1.00 65.00 315 GLN A N 1
ATOM 2533 C CA . GLN A 1 315 ? -12.850 20.228 2.078 1.00 65.00 315 GLN A CA 1
ATOM 2534 C C . GLN A 1 315 ? -12.886 21.140 0.831 1.00 65.00 315 GLN A C 1
ATOM 2536 O O . GLN A 1 315 ? -13.960 21.381 0.272 1.00 65.00 315 GLN A O 1
ATOM 2541 N N . LEU A 1 316 ? -11.736 21.610 0.342 1.00 42.62 316 LEU A N 1
ATOM 2542 C CA . LEU A 1 316 ? -11.611 22.379 -0.903 1.00 42.62 316 LEU A CA 1
ATOM 2543 C C . LEU A 1 316 ? -11.504 21.417 -2.112 1.00 42.62 316 LEU A C 1
ATOM 2545 O O . LEU A 1 316 ? -10.496 20.719 -2.194 1.00 42.62 316 LEU A O 1
ATOM 2549 N N . PRO A 1 317 ? -12.428 21.351 -3.100 1.00 46.06 317 PRO A N 1
ATOM 2550 C CA . PRO A 1 317 ? -13.777 21.888 -3.244 1.00 46.06 317 PRO A CA 1
ATOM 2551 C C . PRO A 1 317 ? -14.814 20.745 -3.386 1.00 46.06 317 PRO A C 1
ATOM 2553 O O . PRO A 1 317 ? -15.127 20.297 -4.485 1.00 46.06 317 PRO A O 1
ATOM 2556 N N . TYR A 1 318 ? -15.396 20.304 -2.274 1.00 41.34 318 TYR A N 1
ATOM 2557 C CA . TYR A 1 318 ? -16.758 19.749 -2.251 1.00 41.34 318 TYR A CA 1
ATOM 2558 C C . TYR A 1 318 ? -17.489 20.415 -1.089 1.00 41.34 318 TYR A C 1
ATOM 2560 O O . TYR A 1 318 ? -17.827 19.804 -0.076 1.00 41.34 318 TYR A O 1
ATOM 2568 N N . SER A 1 319 ? -17.691 21.724 -1.242 1.00 43.38 319 SER A N 1
ATOM 2569 C CA . SER A 1 319 ? -18.585 22.520 -0.410 1.00 43.38 319 SER A CA 1
ATOM 2570 C C . SER A 1 319 ? -20.034 22.078 -0.634 1.00 43.38 319 SER A C 1
ATOM 2572 O O . SER A 1 319 ? -20.791 22.771 -1.297 1.00 43.38 319 SER A O 1
ATOM 2574 N N . THR A 1 320 ? -20.417 20.930 -0.080 1.00 39.91 320 THR A N 1
ATOM 2575 C CA . THR A 1 320 ? -21.799 20.602 0.302 1.00 39.91 320 THR A CA 1
ATOM 2576 C C . THR A 1 320 ? -21.758 19.520 1.381 1.00 39.91 320 THR A C 1
ATOM 2578 O O . THR A 1 320 ? -21.958 18.334 1.120 1.00 39.91 320 THR A O 1
ATOM 2581 N N . ARG A 1 321 ? -21.512 19.924 2.627 1.00 36.75 321 ARG A N 1
ATOM 2582 C CA . ARG A 1 321 ? -22.102 19.229 3.773 1.00 36.75 321 ARG A CA 1
ATOM 2583 C C . ARG A 1 321 ? -23.051 20.198 4.459 1.00 36.75 321 ARG A C 1
ATOM 2585 O O . ARG A 1 321 ? -22.741 20.790 5.483 1.00 36.75 321 ARG A O 1
ATOM 2592 N N . SER A 1 322 ? -24.216 20.340 3.837 1.00 33.97 322 SER A N 1
ATOM 2593 C CA . SER A 1 322 ? -25.467 20.417 4.573 1.00 33.97 322 SER A CA 1
ATOM 2594 C C . SER A 1 322 ? -25.546 19.176 5.467 1.00 33.97 322 SER A C 1
ATOM 2596 O O . SER A 1 322 ? -25.701 18.046 5.005 1.00 33.97 322 SER A O 1
ATOM 2598 N N . VAL A 1 323 ? -25.321 19.392 6.756 1.00 36.50 323 VAL A N 1
ATOM 2599 C CA . VAL A 1 323 ? -25.798 18.513 7.820 1.00 36.50 323 VAL A CA 1
ATOM 2600 C C . VAL A 1 323 ? -26.681 19.407 8.675 1.00 36.50 323 VAL A C 1
ATOM 2602 O O . VAL A 1 323 ? -26.209 20.022 9.627 1.00 36.50 323 VAL A O 1
ATOM 2605 N N . GLU A 1 324 ? -27.928 19.534 8.234 1.00 29.73 324 GLU A N 1
ATOM 2606 C CA . GLU A 1 324 ? -29.072 19.669 9.136 1.00 29.73 324 GLU A CA 1
ATOM 2607 C C . GLU A 1 324 ? -29.641 18.271 9.383 1.00 29.73 324 GLU A C 1
ATOM 2609 O O . GLU A 1 324 ? -29.646 17.462 8.418 1.00 29.73 324 GLU A O 1
#

Solvent-accessible surface area (backbone atoms only — not comparable to full-atom values): 17450 Å² total; per-residue (Å²): 107,70,61,54,54,52,32,52,49,51,55,54,52,60,73,71,44,88,57,61,64,55,51,60,56,51,64,68,36,77,75,37,27,58,47,76,47,32,67,56,61,55,40,53,52,39,15,51,50,24,17,52,52,35,27,51,48,54,56,44,44,76,67,47,64,48,60,74,68,46,84,54,62,70,66,63,30,50,49,54,49,49,51,52,56,52,49,54,53,44,63,67,51,49,57,65,48,53,52,50,50,52,51,49,45,54,50,39,39,46,34,68,77,76,43,91,62,76,68,100,60,64,33,55,66,20,26,85,78,32,47,68,34,57,78,69,38,48,44,51,81,48,63,65,89,55,35,39,56,68,85,50,36,62,60,18,38,55,50,52,49,46,55,55,47,49,54,40,53,59,37,38,76,80,38,47,70,61,23,52,51,50,51,52,49,52,44,52,52,22,32,52,51,29,24,50,54,25,41,77,65,56,35,38,71,86,74,56,64,79,70,81,47,27,82,74,55,66,50,34,54,59,54,60,47,43,10,24,54,48,16,26,52,47,14,43,50,39,54,76,42,69,42,60,64,91,75,55,73,65,58,50,53,52,51,51,53,49,26,53,50,52,53,48,42,67,39,50,59,49,66,97,48,85,60,53,41,68,56,18,7,50,46,66,31,42,47,57,39,52,50,31,51,29,50,44,50,54,51,51,34,37,63,40,73,66,25,69,70,59,44,54,58,72,42,64,88,65,89,73,77,85,80,128

pLDDT: mean 86.2, std 12.8, range [29.73, 98.25]

Sequence (324 aa):
MAWVILGHTCIVIFKYSDNMEYRRIVQKEFLFQTVTNGTFSVDTFFFCSGLLVSFLYFRTNAKGKLDSLNKGNGFIAGILHFLGLVSYRFARLTFPYLFTLGVVEVSMKWFAYNSVFEPPTNDHINCPNYWWRNILYINTLFPVDQMCMLWSWYLSDDTQFYVVGAVILILATSHFKSAAALLITFMVSSWMTTGYIAYSNSHIPGSDDPLALFDKIYDKPWTRLGPYLIGMCTGWLLFKKNCKIQMSKLVLITGWTLSIGVLLSLVYGLYETKLNPWLGATYSSLSHSAWALSLAWIVVACMTGYGGVVDKIFQLPYSTRSVE

InterPro domains:
  IPR002656 Acyltransferase 3 domain [PF01757] (1-303)
  IPR052728 Oxygen and lipid transport regulator [PTHR11161] (1-316)